Protein AF-A0A7C8R2S9-F1 (afdb_monomer_lite)

Radius of gyration: 24.56 Å; chains: 1; bounding box: 55×34×71 Å

Sequence (306 aa):
MASITASYPWTTAPLIAGAPMRLISGPSLVHAISAAGGIGFLAAGTDVSTLSENLSSFKSLLSTSPIPGAPSDVLPIGVGFILWGADLKLAVKALSELPEPPAAVWLFAPSSSEELGSWANGIRSATKNKSKIWVQASSVADAIEAIKVANPDVFVIQGADAGGHGRYASAGLISLVPELIDAVRTRFLAAEEAVIRKGYQDAVLKAEDGGNSTIRTDVYDKLRGTIGWPEGYGGRGVINLSYVDAVKGVSFEENEKLYKIAEGAGDKGWEEGNARMTTYAGTAVGLVKKVAKAGDIVRELRGQRI

Organism: Orbilia oligospora (NCBI:txid2813651)

pLDDT: mean 92.91, std 7.2, range [39.72, 98.69]

Foldseek 3Di:
DQPPCNLQVLADPPADEADQDPPPQALVNQLVQSLVRYAYEHNCELPVPCVLVRVVVNVVVCVVPPRPRGDPQADNYEYEYQQCRHDLVSVLVSQLPDSHHHQEYEYDHDPDLQSLLVNLVSNCVSRVNNYFYEYEDQALVRLLSCLQRRLGPHYDHDAPPDDDDDDPDGHGPVPHVVLNVQLLVQLCLLAPPPPDAPLLNVLLQPDAQLVPQKDFDQQQCVLVVNPDDDPPHGFIFGDDVLNVCVVVVNDSVVSSVLLVVLVVVGSNCNPPPNNSHTHGGHSSSNVHNHRDHPVVSVCSSSNHDD

Structure (mmCIF, N/CA/C/O backbone):
data_AF-A0A7C8R2S9-F1
#
_entry.id   AF-A0A7C8R2S9-F1
#
loop_
_atom_site.group_PDB
_atom_site.id
_atom_site.type_symbol
_atom_site.label_atom_id
_atom_site.label_alt_id
_atom_site.label_comp_id
_atom_site.label_asym_id
_atom_site.label_entity_id
_atom_site.label_seq_id
_atom_site.pdbx_PDB_ins_code
_atom_site.Cartn_x
_atom_site.Cartn_y
_atom_site.Cartn_z
_atom_site.occupancy
_atom_site.B_iso_or_equiv
_atom_site.auth_seq_id
_atom_site.auth_comp_id
_atom_site.auth_asym_id
_atom_site.auth_atom_id
_atom_site.pdbx_PDB_model_num
ATOM 1 N N . MET A 1 1 ? -1.384 -17.145 1.996 1.00 39.72 1 MET A N 1
ATOM 2 C CA . MET A 1 1 ? -1.731 -15.944 2.784 1.00 39.72 1 MET A CA 1
ATOM 3 C C . MET A 1 1 ? -2.994 -16.269 3.547 1.00 39.72 1 MET A C 1
ATOM 5 O O . MET A 1 1 ? -3.882 -16.852 2.938 1.00 39.72 1 MET A O 1
ATOM 9 N N . ALA A 1 2 ? -3.064 -15.980 4.846 1.00 47.91 2 ALA A N 1
ATOM 10 C CA . ALA A 1 2 ? -4.351 -16.040 5.529 1.00 47.91 2 ALA A CA 1
ATOM 11 C C . ALA A 1 2 ? -5.277 -15.036 4.827 1.00 47.91 2 ALA A C 1
ATOM 13 O O . ALA A 1 2 ? -4.874 -13.895 4.603 1.00 47.91 2 ALA A O 1
ATOM 14 N N . SER A 1 3 ? -6.456 -15.480 4.392 1.00 70.06 3 SER A N 1
ATOM 15 C CA . SER A 1 3 ? -7.477 -14.575 3.858 1.00 70.06 3 SER A CA 1
ATOM 16 C C . SER A 1 3 ? -7.738 -13.464 4.879 1.00 70.06 3 SER A C 1
ATOM 18 O O . SER A 1 3 ? -7.670 -13.722 6.082 1.00 70.06 3 SER A O 1
ATOM 20 N N . ILE A 1 4 ? -8.079 -12.252 4.437 1.00 78.19 4 ILE A N 1
ATOM 21 C CA . ILE A 1 4 ? -8.520 -11.187 5.352 1.00 78.19 4 ILE A CA 1
ATOM 22 C C . ILE A 1 4 ? -9.657 -11.687 6.264 1.00 78.19 4 ILE A C 1
ATOM 24 O O . ILE A 1 4 ? -9.665 -11.397 7.454 1.00 78.19 4 ILE A O 1
ATOM 28 N N . THR A 1 5 ? -10.521 -12.571 5.749 1.00 78.88 5 THR A N 1
ATOM 29 C CA . THR A 1 5 ? -11.601 -13.226 6.506 1.00 78.88 5 THR A CA 1
ATOM 30 C C . THR A 1 5 ? -11.104 -14.183 7.593 1.00 78.88 5 THR A C 1
ATOM 32 O O . THR A 1 5 ? -11.779 -14.356 8.598 1.00 78.88 5 THR A O 1
ATOM 35 N N . ALA A 1 6 ? -9.905 -14.760 7.467 1.00 84.88 6 ALA A N 1
ATOM 36 C CA . ALA A 1 6 ? -9.322 -15.589 8.524 1.00 84.88 6 ALA A CA 1
ATOM 37 C C . ALA A 1 6 ? -8.915 -14.759 9.755 1.00 84.88 6 ALA A C 1
ATOM 39 O O . ALA A 1 6 ? -8.895 -15.285 10.862 1.00 84.88 6 ALA A O 1
ATOM 40 N N . SER A 1 7 ? -8.615 -13.466 9.571 1.00 88.31 7 SER A N 1
ATOM 41 C CA . SER A 1 7 ? -8.388 -12.537 10.690 1.00 88.31 7 SER A CA 1
ATOM 42 C C . SER A 1 7 ? -9.696 -12.023 11.306 1.00 88.31 7 SER A C 1
ATOM 44 O O . SER A 1 7 ? -9.672 -11.506 12.419 1.00 88.31 7 SER A O 1
ATOM 46 N N . TYR A 1 8 ? -10.823 -12.165 10.597 1.00 94.69 8 TYR A N 1
ATOM 47 C CA . TYR A 1 8 ? -12.141 -11.654 10.988 1.00 94.69 8 TYR A CA 1
ATOM 48 C C . TYR A 1 8 ? -13.220 -12.729 10.772 1.00 94.69 8 TYR A C 1
ATOM 50 O O . TYR A 1 8 ? -14.014 -12.631 9.833 1.00 94.69 8 TYR A O 1
ATOM 58 N N . PRO A 1 9 ? -13.255 -13.783 11.605 1.00 94.62 9 PRO A N 1
ATOM 59 C CA . PRO A 1 9 ? -14.019 -15.000 11.315 1.00 94.62 9 PRO A CA 1
ATOM 60 C C . PRO A 1 9 ? -15.547 -14.839 11.340 1.00 94.62 9 PRO A C 1
ATOM 62 O O . PRO A 1 9 ? -16.242 -15.708 10.825 1.00 94.62 9 PRO A O 1
ATOM 65 N N . TRP A 1 10 ? -16.082 -13.737 11.878 1.00 95.69 10 TRP A N 1
ATOM 66 C CA . TRP A 1 10 ? -17.516 -13.420 11.795 1.00 95.69 10 TRP A CA 1
ATOM 67 C C . TRP A 1 10 ? -17.921 -12.809 10.443 1.00 95.69 10 TRP A C 1
ATOM 69 O O . TRP A 1 10 ? -19.107 -12.621 10.181 1.00 95.69 10 TRP A O 1
ATOM 79 N N . THR A 1 11 ? -16.953 -12.450 9.592 1.00 95.69 11 THR A N 1
ATOM 80 C CA . THR A 1 11 ? -17.225 -11.756 8.328 1.00 95.69 11 THR A CA 1
ATOM 81 C C . THR A 1 11 ? -17.581 -12.715 7.196 1.00 95.69 11 THR A C 1
ATOM 83 O O . THR A 1 11 ? -17.102 -13.846 7.140 1.00 95.69 11 THR A O 1
ATOM 86 N N . THR A 1 12 ? -18.398 -12.245 6.252 1.00 92.50 12 THR A N 1
ATOM 87 C CA . THR A 1 12 ? -18.779 -12.978 5.036 1.00 92.50 12 THR A CA 1
ATOM 88 C C . THR A 1 12 ? -18.245 -12.257 3.800 1.00 92.50 12 THR A C 1
ATOM 90 O O . THR A 1 12 ? -18.164 -11.032 3.770 1.00 92.50 12 THR A O 1
ATOM 93 N N . ALA A 1 13 ? -17.838 -13.013 2.776 1.00 89.25 13 ALA A N 1
ATOM 94 C CA . ALA A 1 13 ? -17.375 -12.442 1.515 1.00 89.25 13 ALA A CA 1
ATOM 95 C C . ALA A 1 13 ? -18.561 -11.998 0.627 1.00 89.25 13 ALA A C 1
ATOM 97 O O . ALA A 1 13 ? -19.551 -12.727 0.551 1.00 89.25 13 ALA A O 1
ATOM 98 N N . PRO A 1 14 ? -18.450 -10.874 -0.107 1.00 91.12 14 PRO A N 1
ATOM 99 C CA . PRO A 1 14 ? -17.340 -9.917 -0.088 1.00 91.12 14 PRO A CA 1
ATOM 100 C C . PRO A 1 14 ? -17.287 -9.132 1.231 1.00 91.12 14 PRO A C 1
ATO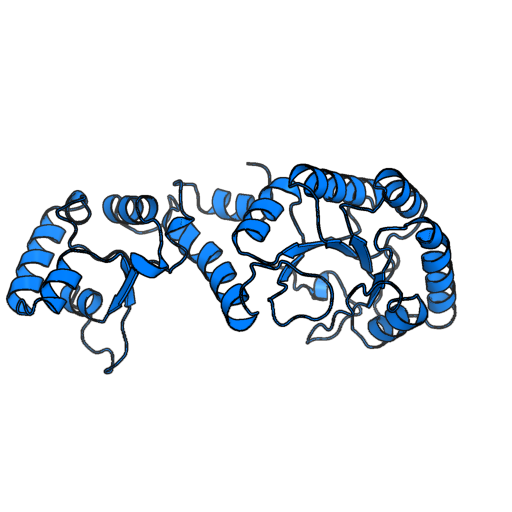M 102 O O . PRO A 1 14 ? -18.321 -8.744 1.764 1.00 91.12 14 PRO A O 1
ATOM 105 N N . LEU A 1 15 ? -16.077 -8.876 1.743 1.00 90.81 15 LEU A N 1
ATOM 106 C CA . LEU A 1 15 ? -15.914 -8.132 2.992 1.00 90.81 15 LEU A CA 1
ATOM 107 C C . LEU A 1 15 ? -16.404 -6.690 2.817 1.00 90.81 15 LEU A C 1
ATOM 109 O O . LEU A 1 15 ? -15.844 -5.937 2.020 1.00 90.81 15 LEU A O 1
ATOM 113 N N . ILE A 1 16 ? -17.392 -6.300 3.620 1.00 95.38 16 ILE A N 1
ATOM 114 C CA . ILE A 1 16 ? -17.867 -4.920 3.724 1.00 95.38 16 ILE A CA 1
ATOM 115 C C . ILE A 1 16 ? -17.360 -4.314 5.033 1.00 95.38 16 ILE A C 1
ATOM 117 O O . ILE A 1 16 ? -17.637 -4.826 6.119 1.00 95.38 16 ILE A O 1
ATOM 121 N N . ALA A 1 17 ? -16.621 -3.210 4.927 1.00 97.06 17 ALA A N 1
ATOM 122 C CA . ALA A 1 17 ? -16.132 -2.448 6.069 1.00 97.06 17 ALA A CA 1
ATOM 123 C C . ALA A 1 17 ? -16.901 -1.126 6.199 1.00 97.06 17 ALA A C 1
ATOM 125 O O . ALA A 1 17 ? -16.919 -0.314 5.275 1.00 97.06 17 ALA A O 1
ATOM 126 N N . GLY A 1 18 ? -17.516 -0.894 7.358 1.00 97.88 18 GLY A N 1
ATOM 127 C CA . GLY A 1 18 ? -18.126 0.387 7.700 1.00 97.88 18 GLY A CA 1
ATOM 128 C C . GLY A 1 18 ? -17.069 1.365 8.186 1.00 97.88 18 GLY A C 1
ATOM 129 O O . GLY A 1 18 ? -16.567 1.194 9.293 1.00 97.88 18 GLY A O 1
ATOM 130 N N . ALA A 1 19 ? -16.730 2.372 7.379 1.00 97.44 19 ALA A N 1
ATOM 131 C CA . ALA A 1 19 ? -15.658 3.319 7.684 1.00 97.44 19 ALA A CA 1
ATOM 132 C C . ALA A 1 19 ? -15.889 4.101 9.002 1.00 97.44 19 ALA A C 1
ATOM 134 O O . ALA A 1 19 ? -17.037 4.382 9.367 1.00 97.44 19 ALA A O 1
ATOM 135 N N . PRO A 1 20 ? -14.813 4.512 9.703 1.00 96.94 20 PRO A N 1
ATOM 136 C CA . PRO A 1 20 ? -14.907 5.365 10.886 1.00 96.94 20 PRO A CA 1
ATOM 137 C C . PRO A 1 20 ? -15.233 6.812 10.485 1.00 96.94 20 PRO A C 1
ATOM 139 O O . PRO A 1 20 ? -14.352 7.643 10.275 1.00 96.94 20 PRO A O 1
ATOM 142 N N . MET A 1 21 ? -16.521 7.130 10.382 1.00 96.12 21 MET A N 1
ATOM 143 C CA . MET A 1 21 ? -17.011 8.464 10.043 1.00 96.12 21 MET A CA 1
ATOM 144 C C . MET A 1 21 ? -17.336 9.230 11.326 1.00 96.12 21 MET A C 1
ATOM 146 O O . MET A 1 21 ? -18.280 8.892 12.042 1.00 96.12 21 MET A O 1
ATOM 150 N N . ARG A 1 22 ? -16.540 10.259 11.645 1.00 89.19 22 ARG A N 1
ATOM 151 C CA . ARG A 1 22 ? -16.738 11.086 12.848 1.00 89.19 22 ARG A CA 1
ATOM 152 C C . ARG A 1 22 ? -18.174 11.625 12.893 1.00 89.19 22 ARG A C 1
ATOM 154 O O . ARG A 1 22 ? -18.678 12.089 11.876 1.00 89.19 22 ARG A O 1
ATOM 161 N N . LEU A 1 23 ? -18.799 11.574 14.073 1.00 88.62 23 LEU A N 1
ATOM 162 C CA . LEU A 1 23 ? -20.208 11.928 14.338 1.00 88.62 23 LEU A CA 1
ATOM 163 C C . LEU A 1 23 ? -21.267 10.982 13.738 1.00 88.62 23 LEU A C 1
ATOM 165 O O . LEU A 1 23 ? -22.448 11.172 14.008 1.00 88.62 23 LEU A O 1
ATOM 169 N N . ILE A 1 24 ? -20.870 9.965 12.966 1.00 95.06 24 ILE A N 1
ATOM 170 C CA . ILE A 1 24 ? -21.790 9.028 12.301 1.00 95.06 24 ILE A CA 1
ATOM 171 C C . ILE A 1 24 ? -21.599 7.599 12.832 1.00 95.06 24 ILE A C 1
ATOM 173 O O . ILE A 1 24 ? -22.564 6.937 13.210 1.00 95.06 24 ILE A O 1
ATOM 177 N N . SER A 1 25 ? -20.355 7.118 12.903 1.00 97.06 25 SER A N 1
ATOM 178 C CA . SER A 1 25 ? -20.033 5.731 13.265 1.00 97.06 25 SER A CA 1
ATOM 179 C C . SER A 1 25 ? -19.955 5.519 14.780 1.00 97.06 25 SER A C 1
ATOM 181 O O . SER A 1 25 ? -18.869 5.412 15.352 1.00 97.06 25 SER A O 1
ATOM 183 N N . GLY A 1 26 ? -21.125 5.463 15.423 1.00 97.75 26 GLY A N 1
ATOM 184 C CA . GLY A 1 26 ? -21.293 5.102 16.836 1.00 97.75 26 GLY A CA 1
ATOM 185 C C . GLY A 1 26 ? -21.557 3.603 17.087 1.00 97.75 26 GLY A C 1
ATOM 186 O O . GLY A 1 26 ? -21.689 2.831 16.132 1.00 97.75 26 GLY A O 1
ATOM 187 N N . PRO A 1 27 ? -21.684 3.182 18.365 1.00 98.12 27 PRO A N 1
ATOM 188 C CA . PRO A 1 27 ? -21.793 1.775 18.782 1.00 98.12 27 PRO A CA 1
ATOM 189 C C . PRO A 1 27 ? -22.877 0.959 18.073 1.00 98.12 27 PRO A C 1
ATOM 191 O O . PRO A 1 27 ? -22.600 -0.142 17.602 1.00 98.12 27 PRO A O 1
ATOM 194 N N . SER A 1 28 ? -24.090 1.500 17.939 1.00 98.19 28 SER A N 1
ATOM 195 C CA . SER A 1 28 ? -25.207 0.779 17.317 1.00 98.19 28 SER A CA 1
ATOM 196 C C . SER A 1 28 ? -24.987 0.519 15.826 1.00 98.19 28 SER A C 1
ATOM 198 O O . SER A 1 28 ? -25.286 -0.570 15.344 1.00 98.19 28 SER A O 1
ATOM 200 N N . LEU A 1 29 ? -24.427 1.492 15.095 1.00 98.62 29 LEU A N 1
ATOM 201 C CA . LEU A 1 29 ? -24.157 1.339 13.663 1.00 98.62 29 LEU A CA 1
ATOM 202 C C . LEU A 1 29 ? -23.079 0.279 13.425 1.00 98.62 29 LEU A C 1
ATOM 204 O O . LEU A 1 29 ? -23.253 -0.611 12.596 1.00 98.62 29 LEU A O 1
ATOM 208 N N . VAL A 1 30 ? -21.973 0.350 14.166 1.00 98.44 30 VAL A N 1
ATOM 209 C CA . VAL A 1 30 ? -20.865 -0.593 13.968 1.00 98.44 30 VAL A CA 1
ATOM 210 C C . VAL A 1 30 ? -21.239 -2.011 14.389 1.00 98.44 30 VAL A C 1
ATOM 212 O O . VAL A 1 30 ? -20.806 -2.961 13.742 1.00 98.44 30 VAL A O 1
ATOM 215 N N . HIS A 1 31 ? -22.082 -2.157 15.418 1.00 98.50 31 HIS A N 1
ATOM 216 C CA . HIS A 1 31 ? -22.642 -3.446 15.818 1.00 98.50 31 HIS A CA 1
ATOM 217 C C . HIS A 1 31 ? -23.502 -4.039 14.710 1.00 98.50 31 HIS A C 1
ATOM 219 O O . HIS A 1 31 ? -23.243 -5.170 14.309 1.00 98.50 31 HIS A O 1
ATOM 225 N N . ALA A 1 32 ? -24.437 -3.266 14.150 1.00 98.44 32 ALA A N 1
ATOM 226 C CA . ALA A 1 32 ? -25.301 -3.735 13.070 1.00 98.44 32 ALA A CA 1
ATOM 227 C C . ALA A 1 32 ? -24.500 -4.197 11.840 1.00 98.44 32 ALA A C 1
ATOM 229 O O . ALA A 1 32 ? -24.796 -5.244 11.266 1.00 98.44 32 ALA A O 1
ATOM 230 N N . ILE A 1 33 ? -23.449 -3.458 11.465 1.00 98.44 33 ILE A N 1
ATOM 231 C CA . ILE A 1 33 ? -22.561 -3.834 10.353 1.00 98.44 33 ILE A CA 1
ATOM 232 C C . ILE A 1 33 ? -21.841 -5.150 10.655 1.00 98.44 33 ILE A C 1
ATOM 234 O O . ILE A 1 33 ? -21.820 -6.047 9.812 1.00 98.44 33 ILE A O 1
ATOM 238 N N . SER A 1 34 ? -21.264 -5.285 11.851 1.00 98.06 34 SER A N 1
ATOM 239 C CA . SER A 1 34 ? -20.544 -6.503 12.224 1.00 98.06 34 SER A CA 1
ATOM 240 C C . SER A 1 34 ? -21.464 -7.717 12.379 1.00 98.06 34 SER A C 1
ATOM 242 O O . SER A 1 34 ? -21.117 -8.807 11.931 1.00 98.06 34 SER A O 1
ATOM 244 N N . ALA A 1 35 ? -22.664 -7.534 12.932 1.00 97.44 35 ALA A N 1
ATOM 245 C CA . ALA A 1 35 ? -23.682 -8.576 13.045 1.00 97.44 35 ALA A CA 1
ATOM 246 C C . ALA A 1 35 ? -24.177 -9.075 11.676 1.00 97.44 35 ALA A C 1
ATOM 248 O O . ALA A 1 35 ? -24.533 -10.242 11.544 1.00 97.44 35 ALA A O 1
ATOM 249 N N . ALA A 1 36 ? -24.151 -8.219 10.649 1.00 97.25 36 ALA A N 1
ATOM 250 C CA . ALA A 1 36 ? -24.500 -8.571 9.272 1.00 97.25 36 ALA A CA 1
ATOM 251 C C . ALA A 1 36 ? -23.364 -9.273 8.496 1.00 97.25 36 ALA A C 1
ATOM 253 O O . ALA A 1 36 ? -23.486 -9.491 7.291 1.00 97.25 36 ALA A O 1
ATOM 254 N N . GLY A 1 37 ? -22.251 -9.612 9.154 1.00 96.12 37 GLY A N 1
ATOM 255 C CA . GLY A 1 37 ? -21.093 -10.240 8.514 1.00 96.12 37 GLY A CA 1
ATOM 256 C C . GLY A 1 37 ? -20.109 -9.250 7.881 1.00 96.12 37 GLY A C 1
ATOM 257 O O . GLY A 1 37 ? -19.257 -9.658 7.092 1.00 96.12 37 GLY A O 1
ATOM 258 N N . GLY A 1 38 ? -20.200 -7.960 8.212 1.00 96.88 38 GLY A N 1
ATOM 259 C CA . GLY A 1 38 ? -19.188 -6.954 7.889 1.00 96.88 38 GLY A CA 1
ATOM 260 C C . GLY A 1 38 ? -18.220 -6.690 9.047 1.00 96.88 38 GLY A C 1
ATOM 261 O O . GLY A 1 38 ? -18.166 -7.421 10.034 1.00 96.88 38 GLY A O 1
ATOM 262 N N . ILE A 1 39 ? -17.457 -5.603 8.951 1.00 97.75 39 ILE A N 1
ATOM 263 C CA . ILE A 1 39 ? -16.692 -5.044 10.074 1.00 97.75 39 ILE A CA 1
ATOM 264 C C . ILE A 1 39 ? -16.998 -3.553 10.213 1.00 97.75 39 ILE A C 1
ATOM 266 O O . ILE A 1 39 ? -16.675 -2.750 9.340 1.00 97.75 39 ILE A O 1
ATOM 270 N N . GLY A 1 40 ? -17.659 -3.168 11.303 1.00 98.25 40 GLY A N 1
ATOM 271 C CA . GLY A 1 40 ? -17.904 -1.763 11.620 1.00 98.25 40 GLY A CA 1
ATOM 272 C C . GLY A 1 40 ? -16.719 -1.127 12.348 1.00 98.25 40 GLY A C 1
ATOM 273 O O . GLY A 1 40 ? -16.153 -1.742 13.252 1.00 98.25 40 GLY A O 1
ATOM 274 N N . PHE A 1 41 ? -16.360 0.111 11.996 1.00 98.62 41 PHE A N 1
ATOM 275 C CA . PHE A 1 41 ? -15.334 0.888 12.695 1.00 98.62 41 PHE A CA 1
ATOM 276 C C . PHE A 1 41 ? -15.943 2.051 13.482 1.00 98.62 41 PHE A C 1
ATOM 278 O O . PHE A 1 41 ? -16.561 2.944 12.902 1.00 98.62 41 PHE A O 1
ATOM 285 N N . LEU A 1 42 ? -15.730 2.071 14.801 1.00 98.25 42 LEU A N 1
ATOM 286 C CA . LEU A 1 42 ? -16.077 3.216 15.647 1.00 98.25 42 LEU A CA 1
ATOM 287 C C . LEU A 1 42 ? -15.226 4.420 15.261 1.00 98.25 42 LEU A C 1
ATOM 289 O O . LEU A 1 42 ? -14.016 4.291 15.075 1.00 98.25 42 LEU A O 1
ATOM 293 N N . ALA A 1 43 ? -15.828 5.601 15.198 1.00 96.62 43 ALA A N 1
ATOM 294 C CA . ALA A 1 43 ? -15.090 6.825 14.926 1.00 96.62 43 ALA A CA 1
ATOM 295 C C . ALA A 1 43 ? -14.632 7.502 16.225 1.00 96.62 43 ALA A C 1
ATOM 297 O O . ALA A 1 43 ? -15.347 8.344 16.763 1.00 96.62 43 ALA A O 1
ATOM 298 N N . ALA A 1 44 ? -13.424 7.178 16.698 1.00 95.31 44 ALA A N 1
ATOM 299 C CA . ALA A 1 44 ? -12.788 7.943 17.774 1.00 95.31 44 ALA A CA 1
ATOM 300 C C . ALA A 1 44 ? -12.372 9.343 17.280 1.00 95.31 44 ALA A C 1
ATOM 302 O O . ALA A 1 44 ? -12.485 10.331 17.996 1.00 95.31 44 ALA A O 1
ATOM 303 N N . GLY A 1 45 ? -11.954 9.457 16.014 1.00 90.88 45 GLY A N 1
ATOM 304 C CA . GLY A 1 45 ? -11.620 10.749 15.412 1.00 90.88 45 GLY A CA 1
ATOM 305 C C . GLY A 1 45 ? -10.400 11.396 16.075 1.00 90.88 45 GLY A C 1
ATOM 306 O O . GLY A 1 45 ? -9.412 10.709 16.322 1.00 90.88 45 GLY A O 1
ATOM 307 N N . THR A 1 46 ? -10.461 12.710 16.320 1.00 91.56 46 THR A N 1
ATOM 308 C CA . THR A 1 46 ? -9.417 13.487 17.022 1.00 91.56 46 THR A CA 1
ATOM 309 C C . THR A 1 46 ? -9.662 13.609 18.529 1.00 91.56 46 THR A C 1
ATOM 311 O O . THR A 1 46 ? -8.748 13.940 19.267 1.00 91.56 46 THR A O 1
ATOM 314 N N . ASP A 1 47 ? -10.887 13.379 19.004 1.00 90.62 47 ASP A N 1
ATOM 315 C CA . ASP A 1 47 ? -11.237 13.494 20.423 1.00 90.62 47 ASP A CA 1
ATOM 316 C C . ASP A 1 47 ? -11.565 12.111 20.981 1.00 90.62 47 ASP A C 1
ATOM 318 O O . ASP A 1 47 ? -12.637 11.555 20.751 1.00 90.62 47 ASP A O 1
ATOM 322 N N . VAL A 1 48 ? -10.611 11.558 21.724 1.00 92.38 48 VAL A N 1
ATOM 323 C CA . VAL A 1 48 ? -10.689 10.198 22.264 1.00 92.38 48 VAL A CA 1
ATOM 324 C C . VAL A 1 48 ? -11.350 10.133 23.644 1.00 92.38 48 VAL A C 1
ATOM 326 O O . VAL A 1 48 ? -11.441 9.047 24.213 1.00 92.38 48 VAL A O 1
ATOM 329 N N . SER A 1 49 ? -11.835 11.255 24.189 1.00 89.75 49 SER A N 1
ATOM 330 C CA . SER A 1 49 ? -12.437 11.316 25.533 1.00 89.75 49 SER A CA 1
ATOM 331 C C . SER A 1 49 ? -13.649 10.391 25.698 1.00 89.75 49 SER A C 1
ATOM 333 O O . SER A 1 49 ? -13.833 9.788 26.752 1.00 89.75 49 SER A O 1
ATOM 335 N N . THR A 1 50 ? -14.429 10.208 24.633 1.00 90.88 50 THR A N 1
ATOM 336 C CA . THR A 1 50 ? -15.646 9.375 24.618 1.00 90.88 50 THR A CA 1
ATOM 337 C C . THR A 1 50 ? -15.382 7.922 24.210 1.00 90.88 50 THR A C 1
ATOM 339 O O . THR A 1 50 ? -16.311 7.117 24.108 1.00 90.88 50 THR A O 1
ATOM 342 N N . LEU A 1 51 ? -14.125 7.543 23.947 1.00 93.75 51 LEU A N 1
ATOM 343 C CA . LEU A 1 51 ? -13.792 6.214 23.428 1.00 93.75 51 LEU A CA 1
ATOM 344 C C . LEU A 1 51 ? -14.198 5.100 24.404 1.00 93.75 51 LEU A C 1
ATOM 346 O O . LEU A 1 51 ? -14.843 4.134 23.996 1.00 93.75 51 LEU A O 1
ATOM 350 N N . SER A 1 52 ? -13.873 5.248 25.691 1.00 92.88 52 SER A N 1
ATOM 351 C CA . SER A 1 52 ? -14.196 4.248 26.718 1.00 92.88 52 SER A CA 1
ATOM 352 C C . SER A 1 52 ? -15.706 4.057 26.897 1.00 92.88 52 SER A C 1
ATOM 354 O O . SER A 1 52 ? -16.176 2.926 27.048 1.00 92.88 52 SER A O 1
ATOM 356 N N . GLU A 1 53 ? -16.484 5.139 26.821 1.00 94.44 53 GLU A N 1
ATOM 357 C CA . GLU A 1 53 ? -17.950 5.102 26.906 1.00 94.44 53 GLU A CA 1
ATOM 358 C C . GLU A 1 53 ? -18.566 4.411 25.683 1.00 94.44 53 GLU A C 1
ATOM 360 O O . GLU A 1 53 ? -19.424 3.534 25.822 1.00 94.44 53 GLU A O 1
ATOM 365 N N . ASN A 1 54 ? -18.082 4.736 24.480 1.00 96.19 54 ASN A N 1
ATOM 366 C CA . ASN A 1 54 ? -18.526 4.105 23.237 1.00 96.19 54 ASN A CA 1
ATOM 367 C C . ASN A 1 54 ? -18.220 2.601 23.212 1.00 96.19 54 ASN A C 1
ATOM 369 O O . ASN A 1 54 ? -19.070 1.797 22.828 1.00 96.19 54 ASN A O 1
ATOM 373 N N . LEU A 1 55 ? -17.031 2.198 23.666 1.00 95.75 55 LEU A N 1
ATOM 374 C CA . LEU A 1 55 ? -16.652 0.787 23.769 1.00 95.75 55 LEU A CA 1
ATOM 375 C C . LEU A 1 55 ? -17.489 0.043 24.815 1.00 95.75 55 LEU A C 1
ATOM 377 O O . LEU A 1 55 ? -17.924 -1.079 24.562 1.00 95.75 55 LEU A O 1
ATOM 381 N N . SER A 1 56 ? -17.763 0.669 25.961 1.00 95.19 56 SER A N 1
ATOM 382 C CA . SER A 1 56 ? -18.637 0.096 26.994 1.00 95.19 56 SER A CA 1
ATOM 383 C C . SER A 1 56 ? -20.064 -0.095 26.473 1.00 95.19 56 SER A C 1
ATOM 385 O O . SER A 1 56 ? -20.664 -1.154 26.659 1.00 95.19 56 SER A O 1
ATOM 387 N N . SER A 1 57 ? -20.573 0.892 25.733 1.00 96.81 57 SER A N 1
ATOM 388 C CA . SER A 1 57 ? -21.875 0.819 25.064 1.00 96.81 57 SER A CA 1
ATOM 389 C C . SER A 1 57 ? -21.915 -0.312 24.035 1.00 96.81 57 SER A C 1
ATOM 391 O O . SER A 1 57 ? -22.867 -1.089 24.008 1.00 96.81 57 SER A O 1
ATOM 393 N N . PHE A 1 58 ? -20.855 -0.475 23.237 1.00 97.19 58 PHE A N 1
ATOM 394 C CA . PHE A 1 58 ? -20.736 -1.593 22.301 1.00 97.19 58 PHE A CA 1
ATOM 395 C C . PHE A 1 58 ? -20.726 -2.955 23.014 1.00 97.19 58 PHE A C 1
ATOM 397 O O . PHE A 1 58 ? -21.409 -3.877 22.576 1.00 97.19 58 PHE A O 1
ATOM 404 N N . LYS A 1 59 ? -20.007 -3.094 24.138 1.00 96.25 59 LYS A N 1
ATOM 405 C CA . LYS A 1 59 ? -20.009 -4.337 24.932 1.00 96.25 59 LYS A CA 1
ATOM 406 C C . LYS A 1 59 ? -21.402 -4.680 25.473 1.00 96.25 59 LYS A C 1
ATOM 408 O O . LYS A 1 59 ? -21.773 -5.850 25.469 1.00 96.25 59 LYS A O 1
ATOM 413 N N . SER A 1 60 ? -22.183 -3.678 25.879 1.00 96.81 60 SER A N 1
ATOM 414 C CA . SER A 1 60 ? -23.585 -3.859 26.291 1.00 96.81 60 SER A CA 1
ATOM 415 C C . SER A 1 60 ? -24.484 -4.326 25.132 1.00 96.81 60 SER A C 1
ATOM 417 O O . SER A 1 60 ? -25.336 -5.201 25.292 1.00 96.81 60 SER A O 1
ATOM 419 N N . LEU A 1 61 ? -24.260 -3.808 23.920 1.00 96.94 61 LEU A N 1
ATOM 420 C CA . LEU A 1 61 ? -24.945 -4.309 22.722 1.00 96.94 61 LEU A CA 1
ATOM 421 C C . LEU A 1 61 ? -24.541 -5.750 22.396 1.00 96.94 61 LEU A C 1
ATOM 423 O O . LEU A 1 61 ? -25.389 -6.565 22.055 1.00 96.94 61 LEU A O 1
ATOM 427 N N . LEU A 1 62 ? -23.260 -6.093 22.537 1.00 96.06 62 LEU A N 1
ATOM 428 C CA . LEU A 1 62 ? -22.769 -7.442 22.264 1.00 96.06 62 LEU A CA 1
ATOM 429 C C . LEU A 1 62 ? -23.307 -8.480 23.264 1.00 96.06 62 LEU A C 1
ATOM 431 O O . LEU A 1 62 ? -23.556 -9.617 22.872 1.00 96.06 62 LEU A O 1
ATOM 435 N N . SER A 1 63 ? -23.511 -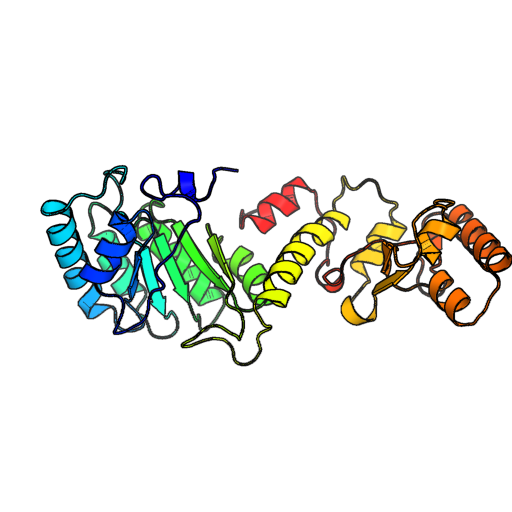8.105 24.532 1.00 95.19 63 SER A N 1
ATOM 436 C CA . SER A 1 63 ? -24.082 -9.008 25.542 1.00 95.19 63 SER A CA 1
ATOM 437 C C . SER A 1 63 ? -25.570 -9.288 25.316 1.00 95.19 63 SER A C 1
ATOM 439 O O . SER A 1 63 ? -26.038 -10.383 25.620 1.00 95.19 63 SER A O 1
ATOM 441 N N . THR A 1 64 ? -26.306 -8.324 24.758 1.00 96.69 64 THR A N 1
ATOM 442 C CA . THR A 1 64 ? -27.739 -8.453 24.444 1.00 96.69 64 THR A CA 1
ATOM 443 C C . THR A 1 64 ? -27.997 -9.033 23.052 1.00 96.69 64 THR A C 1
ATOM 445 O O . THR A 1 64 ? -28.983 -9.738 22.855 1.00 96.69 64 THR A O 1
ATOM 448 N N . SER A 1 65 ? -27.100 -8.783 22.098 1.00 96.81 65 SER A N 1
ATOM 449 C CA . SER A 1 65 ? -27.157 -9.284 20.725 1.00 96.81 65 SER A CA 1
ATOM 450 C C . SER A 1 65 ? -25.771 -9.777 20.280 1.00 96.81 65 SER A C 1
ATOM 452 O O . SER A 1 65 ? -25.023 -9.026 19.641 1.00 96.81 65 SER A O 1
ATOM 454 N N . PRO A 1 66 ? -25.411 -11.035 20.594 1.00 96.75 66 PRO A N 1
ATOM 455 C CA . PRO A 1 66 ? -24.124 -11.613 20.214 1.00 96.75 66 PRO A CA 1
ATOM 456 C C . PRO A 1 66 ? -23.913 -11.661 18.696 1.00 96.75 66 PRO A C 1
ATOM 458 O O . PRO A 1 66 ? -24.864 -11.811 17.931 1.00 96.75 66 PRO A O 1
ATOM 461 N N . ILE A 1 67 ? -22.651 -11.590 18.262 1.00 97.44 67 ILE A N 1
ATOM 462 C CA . ILE A 1 67 ? -22.254 -11.729 16.853 1.00 97.44 67 ILE A CA 1
ATOM 463 C C . ILE A 1 67 ? -21.684 -13.144 16.646 1.00 97.44 67 ILE A C 1
ATOM 465 O O . ILE A 1 67 ? -20.621 -13.450 17.196 1.00 97.44 67 ILE A O 1
ATOM 469 N N . PRO A 1 68 ? -22.364 -14.028 15.891 1.00 94.19 68 PRO A N 1
ATOM 470 C CA . PRO A 1 68 ? -21.897 -15.393 15.663 1.00 94.19 68 PRO A CA 1
ATOM 471 C C . PRO A 1 68 ? -20.517 -15.440 14.996 1.00 94.19 68 PRO A C 1
ATOM 473 O O . PRO A 1 68 ? -20.228 -14.674 14.082 1.00 94.19 68 PRO A O 1
ATOM 476 N N . GLY A 1 69 ? -19.657 -16.356 15.448 1.00 92.62 69 GLY A N 1
ATOM 477 C CA . GLY A 1 69 ? -18.307 -16.530 14.897 1.00 92.62 69 GLY A CA 1
ATOM 478 C C . GLY A 1 69 ? -17.286 -15.472 15.334 1.00 92.62 69 GLY A C 1
ATOM 479 O O . GLY A 1 69 ? -16.122 -15.571 14.951 1.00 92.62 69 GLY A O 1
ATOM 480 N N . ALA A 1 70 ? -17.680 -14.485 16.147 1.00 93.69 70 ALA A N 1
ATOM 481 C CA . ALA A 1 70 ? -16.744 -13.540 16.744 1.00 93.69 70 ALA A CA 1
ATOM 482 C C . ALA A 1 70 ? -15.816 -14.254 17.751 1.00 93.69 70 ALA A C 1
ATOM 484 O O . ALA A 1 70 ? -16.307 -15.016 18.590 1.00 93.69 70 ALA A O 1
ATOM 485 N N . PRO A 1 71 ? -14.490 -14.022 17.706 1.00 91.38 71 PRO A N 1
ATOM 486 C CA . PRO A 1 71 ? -13.570 -14.548 18.708 1.00 91.38 71 PRO A CA 1
ATOM 487 C C . PRO A 1 71 ? -13.872 -13.983 20.097 1.00 91.38 71 PRO A C 1
ATOM 489 O O . PRO A 1 71 ? -14.357 -12.863 20.231 1.00 91.38 71 PRO A O 1
ATOM 492 N N . SER A 1 72 ? -13.534 -14.736 21.143 1.00 91.31 72 SER A N 1
ATOM 493 C CA . SER A 1 72 ? -13.722 -14.296 22.531 1.00 91.31 72 SER A CA 1
ATOM 494 C C . SER A 1 72 ? -12.613 -13.374 23.041 1.00 91.31 72 SER A C 1
ATOM 496 O O . SER A 1 72 ? -12.719 -12.843 24.139 1.00 91.31 72 SER A O 1
ATOM 498 N N . ASP A 1 73 ? -11.511 -13.233 22.305 1.00 93.62 73 ASP A N 1
ATOM 499 C CA . ASP A 1 73 ? -10.308 -12.536 22.756 1.00 93.62 73 ASP A CA 1
ATOM 500 C C . ASP A 1 73 ? -10.144 -11.123 22.171 1.00 93.62 73 ASP A C 1
ATOM 502 O O . ASP A 1 73 ? -9.207 -10.423 22.578 1.00 93.62 73 ASP A O 1
ATOM 506 N N . VAL A 1 74 ? -11.055 -10.712 21.278 1.00 96.50 74 VAL A N 1
ATOM 507 C CA . VAL A 1 74 ? -11.179 -9.377 20.668 1.00 96.50 74 VAL A CA 1
ATOM 508 C C . VAL A 1 74 ? -12.651 -8.981 20.496 1.00 96.50 74 VAL A C 1
ATOM 510 O O . VAL A 1 74 ? -13.522 -9.834 20.360 1.00 96.50 74 VAL A O 1
ATOM 513 N N . LEU A 1 75 ? -12.943 -7.680 20.436 1.00 97.56 75 LEU A N 1
ATOM 514 C CA . LEU A 1 75 ? -14.262 -7.190 20.027 1.00 97.56 75 LEU A CA 1
ATOM 515 C C . LEU A 1 75 ? -14.399 -7.259 18.495 1.00 97.56 75 LEU A C 1
ATOM 517 O O . LEU A 1 75 ? -13.476 -6.819 17.803 1.00 97.56 75 LEU A O 1
ATOM 521 N N . PRO A 1 76 ? -15.541 -7.718 17.941 1.00 97.56 76 PRO A N 1
ATOM 522 C CA . PRO A 1 76 ? -15.759 -7.873 16.496 1.00 97.56 76 PRO A CA 1
ATOM 523 C C . PRO A 1 76 ? -16.030 -6.539 15.773 1.00 97.56 76 PRO A C 1
ATOM 525 O O . PRO A 1 76 ? -16.941 -6.416 14.959 1.00 97.56 76 PRO A O 1
ATOM 528 N N . ILE A 1 77 ? -15.249 -5.511 16.086 1.00 98.19 77 ILE A N 1
ATOM 529 C CA . ILE A 1 77 ? -15.285 -4.171 15.495 1.00 98.19 77 ILE A CA 1
ATOM 530 C C . ILE A 1 77 ? -13.868 -3.635 15.340 1.00 98.19 77 ILE A C 1
ATOM 532 O O . ILE A 1 77 ? -12.917 -4.146 15.936 1.00 98.19 77 ILE A O 1
ATOM 536 N N . GLY A 1 78 ? -13.741 -2.563 14.568 1.00 98.31 78 GLY A N 1
ATOM 537 C CA . GLY A 1 78 ? -12.562 -1.718 14.585 1.00 98.31 78 GLY A CA 1
ATOM 538 C C . GLY A 1 78 ? -12.791 -0.370 15.270 1.00 98.31 78 GLY A C 1
ATOM 539 O O . GLY A 1 78 ? -13.918 0.007 15.592 1.00 98.31 78 GLY A O 1
ATOM 540 N N . VAL A 1 79 ? -11.710 0.382 15.459 1.00 98.62 79 VAL A N 1
ATOM 541 C CA . VAL A 1 79 ? -11.738 1.785 15.911 1.00 98.62 79 VAL A CA 1
ATOM 542 C C . VAL A 1 79 ? -10.850 2.620 14.996 1.00 98.62 79 VAL A C 1
ATOM 544 O O . VAL A 1 79 ? -9.728 2.216 14.704 1.00 98.62 79 VAL A O 1
ATOM 547 N N . GLY A 1 80 ? -11.335 3.769 14.532 1.00 98.31 80 GLY A N 1
ATOM 548 C CA . GLY A 1 80 ? -10.591 4.689 13.676 1.00 98.31 80 GLY A CA 1
ATOM 549 C C . GLY A 1 80 ? -10.171 5.978 14.371 1.00 98.31 80 GLY A C 1
ATOM 550 O O . GLY A 1 80 ? -10.982 6.613 15.050 1.00 98.31 80 GLY A O 1
ATOM 551 N N . PHE A 1 81 ? -8.924 6.383 14.137 1.00 98.31 81 PHE A N 1
ATOM 552 C CA . PHE A 1 81 ? -8.306 7.591 14.685 1.00 98.31 81 PHE A CA 1
ATOM 553 C C . PHE A 1 81 ? -7.875 8.550 13.569 1.00 98.31 81 PHE A C 1
ATOM 555 O O . PHE A 1 81 ? -7.488 8.119 12.481 1.00 98.31 81 PHE A O 1
ATOM 562 N N . ILE A 1 82 ? -7.917 9.852 13.865 1.00 96.44 82 ILE A N 1
ATOM 563 C CA . ILE A 1 82 ? -7.347 10.919 13.033 1.00 96.44 82 ILE A CA 1
ATOM 564 C C . ILE A 1 82 ? -6.089 11.419 13.745 1.00 96.44 82 ILE A C 1
ATOM 566 O O . ILE A 1 82 ? -6.181 12.084 14.776 1.00 96.44 82 ILE A O 1
ATOM 570 N N . LEU A 1 83 ? -4.923 11.049 13.222 1.00 96.94 83 LEU A N 1
ATOM 571 C CA . LEU A 1 83 ? -3.699 10.956 14.016 1.00 96.94 83 LEU A CA 1
ATOM 572 C C . LEU A 1 83 ? -3.156 12.327 14.414 1.00 96.94 83 LEU A C 1
ATOM 574 O O . LEU A 1 83 ? -2.812 12.501 15.575 1.00 96.94 83 LEU A O 1
ATOM 578 N N . TRP A 1 84 ? -3.183 13.300 13.497 1.00 90.81 84 TRP A N 1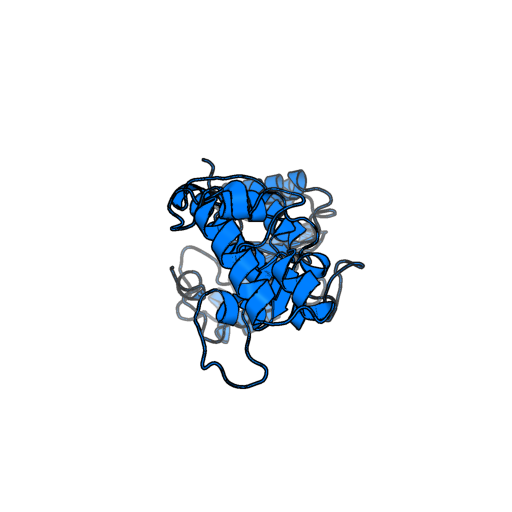
ATOM 579 C CA . TRP A 1 84 ? -2.681 14.655 13.752 1.00 90.81 84 TRP A CA 1
ATOM 580 C C . TRP A 1 84 ? -3.366 15.371 14.924 1.00 90.81 84 TRP A C 1
ATOM 582 O O . TRP A 1 84 ? -2.815 16.326 15.467 1.00 90.81 84 TRP A O 1
ATOM 592 N N . GLY A 1 85 ? -4.591 14.965 15.277 1.00 90.44 85 GLY A N 1
ATOM 593 C CA . GLY A 1 85 ? -5.382 15.611 16.325 1.00 90.44 85 GLY A CA 1
ATOM 594 C C . GLY A 1 85 ? -5.667 14.729 17.536 1.00 90.44 85 GLY A C 1
ATOM 595 O O . GLY A 1 85 ? -5.976 15.260 18.598 1.00 90.44 85 GLY A O 1
ATOM 596 N N . ALA A 1 86 ? -5.595 13.405 17.393 1.00 95.50 86 ALA A N 1
ATOM 597 C CA . ALA A 1 86 ? -5.852 12.482 18.488 1.00 95.50 86 ALA A CA 1
ATOM 598 C C . ALA A 1 86 ? -4.664 12.395 19.456 1.00 95.50 86 ALA A C 1
ATOM 600 O O . ALA A 1 86 ? -3.506 12.353 19.049 1.00 95.50 86 ALA A O 1
ATOM 601 N N . ASP A 1 87 ? -4.948 12.291 20.755 1.00 96.62 87 ASP A N 1
ATOM 602 C CA . ASP A 1 87 ? -3.909 12.045 21.755 1.00 96.62 87 ASP A CA 1
ATOM 603 C C . ASP A 1 87 ? -3.579 10.544 21.827 1.00 96.62 87 ASP A C 1
ATOM 605 O O . ASP A 1 87 ? -4.377 9.725 22.299 1.00 96.62 87 ASP A O 1
ATOM 609 N N . LEU A 1 88 ? -2.375 10.182 21.372 1.00 97.00 88 LEU A N 1
ATOM 610 C CA . LEU A 1 88 ? -1.889 8.800 21.376 1.00 97.00 88 LEU A CA 1
ATOM 611 C C . LEU A 1 88 ? -1.848 8.190 22.785 1.00 97.00 88 LEU A C 1
ATOM 613 O O . LEU A 1 88 ? -2.163 7.012 22.946 1.00 97.00 88 LEU A O 1
ATOM 617 N N . LYS A 1 89 ? -1.461 8.953 23.817 1.00 96.56 89 LYS A N 1
ATOM 618 C CA . LYS A 1 89 ? -1.341 8.426 25.187 1.00 96.56 89 LYS A CA 1
ATOM 619 C C . LYS A 1 89 ? -2.713 8.074 25.745 1.00 96.56 89 LYS A C 1
ATOM 621 O O . LYS A 1 89 ? -2.863 7.011 26.346 1.00 96.56 89 LYS A O 1
ATOM 626 N N . LEU A 1 90 ? -3.707 8.932 25.522 1.00 96.06 90 LEU A N 1
ATOM 627 C CA . LEU A 1 90 ? -5.086 8.668 25.927 1.00 96.06 90 LEU A CA 1
ATOM 628 C C . LEU A 1 90 ? -5.683 7.486 25.155 1.00 96.06 90 LEU A C 1
ATOM 630 O O . LEU A 1 90 ? -6.292 6.614 25.774 1.00 96.06 90 LEU A O 1
ATOM 634 N N . ALA A 1 91 ? -5.447 7.399 23.842 1.00 96.38 91 ALA A N 1
ATOM 635 C CA . ALA A 1 91 ? -5.896 6.267 23.030 1.00 96.38 91 ALA A CA 1
ATOM 636 C C . ALA A 1 91 ? -5.278 4.937 23.498 1.00 96.38 91 ALA A C 1
ATOM 638 O O . ALA A 1 91 ? -5.992 3.958 23.713 1.00 96.38 91 ALA A O 1
ATOM 639 N N . VAL A 1 92 ? -3.958 4.904 23.710 1.00 96.44 92 VAL A N 1
ATOM 640 C CA . VAL A 1 92 ? -3.235 3.725 24.214 1.00 96.44 92 VAL A CA 1
ATOM 641 C C . VAL A 1 92 ? -3.733 3.322 25.594 1.00 96.44 92 VAL A C 1
ATOM 643 O O . VAL A 1 92 ? -3.992 2.140 25.812 1.00 96.44 92 VAL A O 1
ATOM 646 N N . LYS A 1 93 ? -3.917 4.285 26.505 1.00 95.50 93 LYS A N 1
ATOM 647 C CA . LYS A 1 93 ? -4.461 4.023 27.839 1.00 95.50 93 LYS A CA 1
ATOM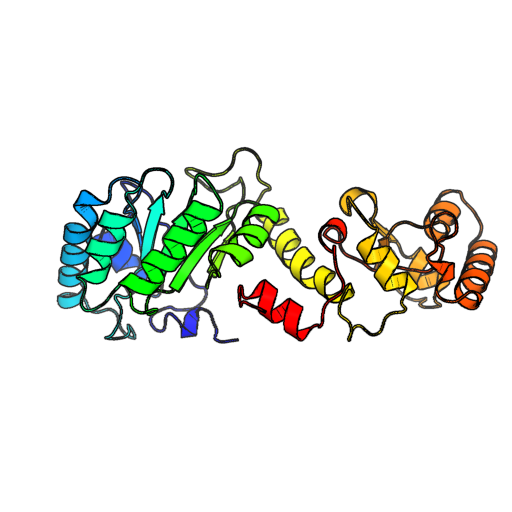 648 C C . LYS A 1 93 ? -5.838 3.364 27.742 1.00 95.50 93 LYS A C 1
ATOM 650 O O . LYS A 1 93 ? -6.003 2.258 28.252 1.00 95.50 93 LYS A O 1
ATOM 655 N N . ALA A 1 94 ? -6.768 3.985 27.015 1.00 94.62 94 ALA A N 1
ATOM 656 C CA . ALA A 1 94 ? -8.128 3.480 26.850 1.00 94.62 94 ALA A CA 1
ATOM 657 C C . ALA A 1 94 ? -8.159 2.060 26.263 1.00 94.62 94 ALA A C 1
ATOM 659 O O . ALA A 1 94 ? -8.930 1.224 26.720 1.00 94.62 94 ALA A O 1
ATOM 660 N N . LEU A 1 95 ? -7.301 1.760 25.282 1.00 95.94 95 LEU A N 1
ATOM 661 C CA . LEU A 1 95 ? -7.224 0.425 24.682 1.00 95.94 95 LEU A CA 1
ATOM 662 C C . LEU A 1 95 ? -6.557 -0.611 25.597 1.00 95.94 95 LEU A C 1
ATOM 664 O O . LEU A 1 95 ? -6.961 -1.771 25.584 1.00 95.94 95 LEU A O 1
ATOM 668 N N . SER A 1 96 ? -5.557 -0.211 26.387 1.00 95.31 96 SER A N 1
ATOM 669 C CA . SER A 1 96 ? -4.828 -1.107 27.297 1.00 95.31 96 SER A CA 1
ATOM 670 C C . SER A 1 96 ? -5.650 -1.561 28.507 1.00 95.31 96 SER A C 1
ATOM 672 O O . SER A 1 96 ? -5.383 -2.621 29.070 1.00 95.31 96 SER A O 1
ATOM 674 N N . GLU A 1 97 ? -6.656 -0.773 28.893 1.00 93.56 97 GLU A N 1
ATOM 675 C CA . GLU A 1 97 ? -7.574 -1.073 29.997 1.00 93.56 97 GLU A CA 1
ATOM 676 C C . GLU A 1 97 ? -8.686 -2.061 29.589 1.00 93.56 97 GLU A C 1
ATOM 678 O O . GLU A 1 97 ? -9.409 -2.570 30.446 1.00 93.56 97 GLU A O 1
ATOM 683 N N . LEU A 1 98 ? -8.821 -2.375 28.294 1.00 91.44 98 LEU A N 1
ATOM 684 C CA . LEU A 1 98 ? -9.812 -3.332 27.807 1.00 91.44 98 LEU A CA 1
ATOM 685 C C . LEU A 1 98 ? -9.327 -4.779 27.994 1.00 91.44 98 LEU A C 1
ATOM 687 O O . LEU A 1 98 ? -8.241 -5.125 27.523 1.00 91.44 98 LEU A O 1
ATOM 691 N N . PRO A 1 99 ? -10.157 -5.670 28.567 1.00 91.69 99 PRO A N 1
ATOM 692 C CA . PRO A 1 99 ? -9.867 -7.105 28.569 1.00 91.69 99 PRO A CA 1
ATOM 693 C C . PRO A 1 99 ? -9.749 -7.676 27.141 1.00 91.69 99 PRO A C 1
ATOM 695 O O . PRO A 1 99 ? -8.787 -8.379 26.815 1.00 91.69 99 PRO A O 1
ATOM 698 N N . GLU A 1 100 ? -10.684 -7.298 26.265 1.00 95.25 100 GLU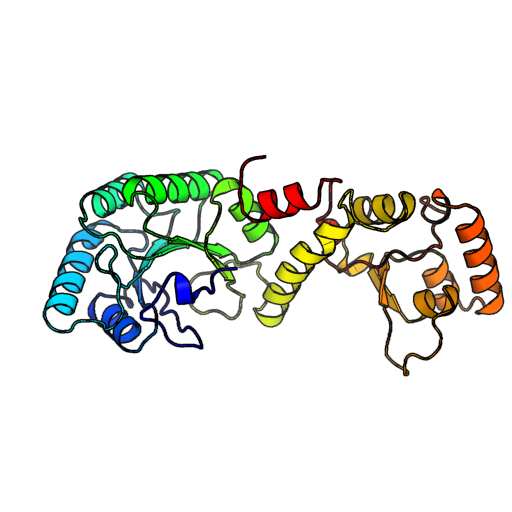 A N 1
ATOM 699 C CA . GLU A 1 100 ? -10.685 -7.587 24.829 1.00 95.25 100 GLU A CA 1
ATOM 700 C C . GLU A 1 100 ? -10.547 -6.279 24.030 1.00 95.25 100 GLU A C 1
ATOM 702 O O . GLU A 1 100 ? -11.454 -5.437 24.080 1.00 95.25 100 GLU A O 1
ATOM 707 N N . PRO A 1 101 ? -9.445 -6.076 23.287 1.00 96.88 101 PRO A N 1
ATOM 708 C CA . PRO A 1 101 ? -9.298 -4.914 22.418 1.00 96.88 101 PRO A CA 1
ATOM 709 C C . PRO A 1 101 ? -10.153 -5.063 21.143 1.00 96.88 101 PRO A C 1
ATOM 711 O O . PRO A 1 101 ? -10.577 -6.174 20.815 1.00 96.88 101 PRO A O 1
ATOM 714 N N . PRO A 1 102 ? -10.403 -3.982 20.380 1.00 97.88 102 PRO A N 1
ATOM 715 C CA . PRO A 1 102 ? -11.025 -4.089 19.059 1.00 97.88 102 PRO A CA 1
ATOM 716 C C . PRO A 1 102 ? -10.181 -4.958 18.119 1.00 97.88 102 PRO A C 1
ATOM 718 O O . PRO A 1 102 ? -8.954 -4.917 18.162 1.00 97.88 102 PRO A O 1
ATOM 721 N N . ALA A 1 103 ? -10.807 -5.723 17.231 1.00 97.81 103 ALA A N 1
ATOM 722 C CA . ALA A 1 103 ? -10.094 -6.585 16.290 1.00 97.81 103 ALA A CA 1
ATOM 723 C C . ALA A 1 103 ? -9.225 -5.809 15.282 1.00 97.81 103 ALA A C 1
ATOM 725 O O . ALA A 1 103 ? -8.252 -6.348 14.747 1.00 97.81 103 ALA A O 1
ATOM 726 N N . ALA A 1 104 ? -9.554 -4.543 15.015 1.00 98.25 104 ALA A N 1
ATOM 727 C CA . ALA A 1 104 ? -8.801 -3.689 14.103 1.00 98.25 104 ALA A CA 1
ATOM 728 C C . ALA A 1 104 ? -8.681 -2.246 14.611 1.00 98.25 104 ALA A C 1
ATOM 730 O O . ALA A 1 104 ? -9.562 -1.728 15.295 1.00 98.25 104 ALA A O 1
ATOM 731 N N . VAL A 1 105 ? -7.602 -1.569 14.228 1.00 98.56 105 VAL A N 1
ATOM 732 C CA . VAL A 1 105 ? -7.427 -0.130 14.435 1.00 98.56 105 VAL A CA 1
ATOM 733 C C . VAL A 1 105 ? -7.074 0.528 13.111 1.00 98.56 105 VAL A C 1
ATOM 735 O O . VAL A 1 105 ? -6.100 0.142 12.473 1.00 98.56 105 VAL A O 1
ATOM 738 N N . TRP A 1 106 ? -7.873 1.514 12.709 1.00 98.69 106 TRP A N 1
ATOM 739 C CA . TRP A 1 106 ? -7.731 2.267 11.467 1.00 98.69 106 TRP A CA 1
ATOM 740 C C . TRP A 1 106 ? -7.018 3.591 11.732 1.00 98.69 106 TRP A C 1
ATOM 742 O O . TRP A 1 106 ? -7.495 4.433 12.492 1.00 98.69 106 TRP A O 1
ATOM 752 N N . LEU A 1 107 ? -5.872 3.778 11.086 1.00 98.50 107 LEU A N 1
ATOM 753 C CA . LEU A 1 107 ? -5.008 4.940 11.233 1.00 98.50 107 LEU A CA 1
ATOM 754 C C . LEU A 1 107 ? -5.121 5.836 9.998 1.00 98.50 107 LEU A C 1
ATOM 756 O O . LEU A 1 107 ? -4.853 5.393 8.877 1.00 98.50 107 LEU A O 1
ATOM 760 N N . PHE A 1 108 ? -5.518 7.091 10.204 1.00 97.12 108 PHE A N 1
ATOM 761 C CA . PHE A 1 108 ? -5.690 8.070 9.134 1.00 97.12 108 PHE A CA 1
ATOM 762 C C . PHE A 1 108 ? -5.061 9.423 9.479 1.00 97.12 108 PHE A C 1
ATOM 764 O O . PHE A 1 108 ? -5.076 9.854 10.629 1.00 97.12 108 PHE A O 1
ATOM 771 N N . ALA A 1 109 ? -4.555 10.101 8.445 1.00 93.31 109 ALA A N 1
ATOM 772 C CA . ALA A 1 109 ? -4.033 11.465 8.481 1.00 93.31 109 ALA A CA 1
ATOM 773 C C . ALA A 1 109 ? -2.957 11.707 9.562 1.00 93.31 109 ALA A C 1
ATOM 775 O O . ALA A 1 109 ? -3.160 12.525 10.458 1.00 93.31 109 ALA A O 1
ATOM 776 N N . PRO A 1 110 ? -1.812 11.005 9.499 1.00 95.00 110 PRO A N 1
ATOM 777 C CA . PRO A 1 110 ? -0.643 11.393 10.276 1.00 95.00 110 PRO A CA 1
ATOM 778 C C . PRO A 1 110 ? -0.042 12.709 9.758 1.00 95.00 110 PRO A C 1
ATOM 780 O O . PRO A 1 110 ? -0.023 12.962 8.552 1.00 95.00 110 PRO A O 1
ATOM 783 N N . SER A 1 111 ? 0.481 13.521 10.673 1.00 91.94 111 SER A N 1
ATOM 784 C CA . SER A 1 111 ? 1.271 14.728 10.402 1.00 91.94 111 SER A CA 1
ATOM 785 C C . SER A 1 111 ? 2.665 14.389 9.872 1.00 91.94 111 SER A C 1
ATOM 787 O O . SER A 1 111 ? 3.263 15.192 9.159 1.00 91.94 111 SER A O 1
ATOM 789 N N . SER A 1 112 ? 3.191 13.208 10.217 1.00 93.31 112 SER A N 1
ATOM 790 C CA . SER A 1 112 ? 4.479 12.702 9.736 1.00 93.31 112 SER A CA 1
ATOM 791 C C . SER A 1 112 ? 4.544 11.168 9.749 1.00 93.31 112 SER A C 1
ATOM 793 O O . SER A 1 112 ? 3.744 10.496 10.407 1.00 93.31 112 SER A O 1
ATOM 795 N N . SER A 1 113 ? 5.522 10.591 9.048 1.00 92.38 113 SER A N 1
ATOM 796 C CA . SER A 1 113 ? 5.767 9.142 9.056 1.00 92.38 113 SER A CA 1
ATOM 797 C C . SER A 1 113 ? 6.096 8.612 10.458 1.00 92.38 113 SER A C 1
ATOM 799 O O . SER A 1 113 ? 5.676 7.517 10.836 1.00 92.38 113 SER A O 1
ATOM 801 N N . GLU A 1 114 ? 6.816 9.394 11.262 1.00 96.25 114 GLU A N 1
ATOM 802 C CA . GLU A 1 114 ? 7.186 9.044 12.635 1.00 96.25 114 GLU A CA 1
ATOM 803 C C . GLU A 1 114 ? 5.960 8.978 13.550 1.00 96.25 114 GLU A C 1
ATOM 805 O O . GLU A 1 114 ? 5.881 8.094 14.409 1.00 96.25 114 GLU A O 1
ATOM 810 N N . GLU A 1 115 ? 4.984 9.872 13.356 1.00 97.38 115 GLU A N 1
ATOM 811 C CA . GLU A 1 115 ? 3.711 9.821 14.078 1.00 97.38 115 GLU A CA 1
ATOM 812 C C . GLU A 1 115 ? 2.959 8.532 13.737 1.00 97.38 115 GLU A C 1
ATOM 814 O O . GLU A 1 115 ? 2.557 7.799 14.642 1.00 97.38 115 GLU A O 1
ATOM 819 N N . LEU A 1 116 ? 2.848 8.194 12.449 1.00 98.06 116 LEU A N 1
ATOM 820 C CA . LEU A 1 116 ? 2.212 6.952 12.012 1.00 98.06 116 LEU A CA 1
ATOM 821 C C . LEU A 1 116 ? 2.870 5.715 12.650 1.00 98.06 116 LEU A C 1
ATOM 823 O O . LEU A 1 116 ? 2.173 4.837 13.166 1.00 98.06 116 LEU A O 1
ATOM 827 N N . GLY A 1 117 ? 4.205 5.660 12.660 1.00 97.88 117 GLY A N 1
ATOM 828 C CA . GLY A 1 117 ? 4.944 4.569 13.295 1.00 97.88 117 GLY A CA 1
ATOM 829 C C . GLY A 1 117 ? 4.765 4.520 14.815 1.00 97.88 117 GLY A C 1
ATOM 830 O O . GLY A 1 117 ? 4.600 3.442 15.390 1.00 97.88 117 GLY A O 1
ATOM 831 N N . SER A 1 118 ? 4.736 5.678 15.479 1.00 98.38 118 SER A N 1
ATOM 832 C CA . SER A 1 118 ? 4.484 5.783 16.924 1.00 98.38 118 SER A CA 1
ATOM 833 C C . SER A 1 118 ? 3.097 5.259 17.291 1.00 98.38 118 SER A C 1
ATOM 835 O O . SER A 1 118 ? 2.958 4.488 18.242 1.00 98.38 118 SER A O 1
ATOM 837 N N . TRP A 1 119 ? 2.083 5.601 16.496 1.00 98.50 119 TRP A N 1
ATOM 838 C CA . TRP A 1 119 ? 0.729 5.088 16.664 1.00 98.50 119 TRP A CA 1
ATOM 839 C C . TRP A 1 119 ? 0.650 3.580 16.451 1.00 98.50 119 TRP A C 1
ATOM 841 O O . TRP A 1 119 ? 0.165 2.873 17.330 1.00 98.50 119 TRP A O 1
ATOM 851 N N . ALA A 1 120 ? 1.176 3.056 15.342 1.00 98.38 120 ALA A N 1
ATOM 852 C CA . ALA A 1 120 ? 1.150 1.619 15.079 1.00 98.38 120 ALA A CA 1
ATOM 853 C C . ALA A 1 120 ? 1.809 0.810 16.215 1.00 98.38 120 ALA A C 1
ATOM 855 O O . ALA A 1 120 ? 1.225 -0.155 16.713 1.00 98.38 120 ALA A O 1
ATOM 856 N N . ASN A 1 121 ? 2.981 1.241 16.692 1.00 98.19 121 ASN A N 1
ATOM 857 C CA . ASN A 1 121 ? 3.690 0.584 17.795 1.00 98.19 121 ASN A CA 1
ATOM 858 C C . ASN A 1 121 ? 2.963 0.723 19.140 1.00 98.19 121 ASN A C 1
ATOM 860 O O . ASN A 1 121 ? 2.889 -0.244 19.908 1.00 98.19 121 ASN A O 1
ATOM 864 N N . GLY A 1 122 ? 2.401 1.902 19.420 1.00 98.31 122 GLY A N 1
ATOM 865 C CA . GLY A 1 122 ? 1.620 2.160 20.628 1.00 98.31 122 GLY A CA 1
ATOM 866 C C . GLY A 1 122 ? 0.388 1.262 20.704 1.00 98.31 122 GLY A C 1
ATOM 867 O O . GLY A 1 122 ? 0.172 0.593 21.713 1.00 98.31 122 GLY A O 1
ATOM 868 N N . ILE A 1 123 ? -0.365 1.162 19.607 1.00 98.38 123 ILE A N 1
ATOM 869 C CA . ILE A 1 123 ? -1.554 0.310 19.508 1.00 98.38 123 ILE A CA 1
ATOM 870 C C . ILE A 1 123 ? -1.187 -1.173 19.619 1.00 98.38 123 ILE A C 1
ATOM 872 O O . ILE A 1 123 ? -1.823 -1.904 20.381 1.00 98.38 123 ILE A O 1
ATOM 876 N N . ARG A 1 124 ? -0.146 -1.638 18.913 1.00 98.12 124 ARG A N 1
ATOM 877 C CA . ARG A 1 124 ? 0.332 -3.029 19.027 1.00 98.12 124 ARG A CA 1
ATOM 878 C C . ARG A 1 124 ? 0.700 -3.383 20.469 1.00 98.12 124 ARG A C 1
ATOM 880 O O . ARG A 1 124 ? 0.315 -4.448 20.948 1.00 98.12 124 ARG A O 1
ATOM 887 N N . SER A 1 125 ? 1.377 -2.478 21.174 1.00 97.94 125 SER A N 1
ATOM 888 C CA . SER A 1 125 ? 1.736 -2.660 22.586 1.00 97.94 125 SER A CA 1
ATOM 889 C C . SER A 1 125 ? 0.501 -2.690 23.490 1.00 97.94 125 SER A C 1
ATOM 891 O O . SER A 1 125 ? 0.340 -3.629 24.268 1.00 97.94 125 SER A O 1
ATOM 893 N N . ALA A 1 126 ? -0.408 -1.719 23.339 1.00 97.56 126 ALA A N 1
ATOM 894 C CA . ALA A 1 126 ? -1.631 -1.605 24.139 1.00 97.56 126 ALA A CA 1
ATOM 895 C C . ALA A 1 126 ? -2.530 -2.841 24.014 1.00 97.56 126 ALA A C 1
ATOM 897 O O . ALA A 1 126 ? -3.115 -3.307 24.985 1.00 97.56 126 ALA A O 1
ATOM 898 N N . THR A 1 127 ? -2.606 -3.393 22.805 1.00 97.44 127 THR A N 1
ATOM 899 C CA . THR A 1 127 ? -3.525 -4.480 22.448 1.00 97.44 127 THR A CA 1
ATOM 900 C C . THR A 1 127 ? -2.852 -5.851 22.468 1.00 97.44 127 THR A C 1
ATOM 902 O O . THR A 1 127 ? -3.468 -6.845 22.088 1.00 97.44 127 THR A O 1
ATOM 905 N N . LYS A 1 128 ? -1.581 -5.931 22.896 1.00 96.62 128 LYS A N 1
ATOM 906 C CA . LYS A 1 128 ? -0.766 -7.161 22.903 1.00 96.62 128 LYS A CA 1
ATOM 907 C C . LYS A 1 128 ? -0.759 -7.865 21.535 1.00 96.62 128 LYS A C 1
ATOM 909 O O . LYS A 1 128 ? -0.845 -9.087 21.461 1.00 96.62 128 LYS A O 1
ATOM 914 N N . ASN A 1 129 ? -0.670 -7.087 20.454 1.00 95.62 129 ASN A N 1
ATOM 915 C CA . ASN A 1 129 ? -0.737 -7.523 19.051 1.00 95.62 129 ASN A CA 1
ATOM 916 C C . ASN A 1 129 ? -2.047 -8.207 18.616 1.00 95.62 129 ASN A C 1
ATOM 918 O O . ASN A 1 129 ? -2.087 -8.800 17.536 1.00 95.62 129 ASN A O 1
ATOM 922 N N . LYS A 1 130 ? -3.120 -8.123 19.410 1.00 96.00 130 LYS A N 1
ATOM 923 C CA . LYS A 1 130 ? -4.418 -8.690 19.025 1.00 96.00 130 LYS A CA 1
ATOM 924 C C . LYS A 1 130 ? -5.134 -7.848 17.969 1.00 96.00 130 LYS A C 1
ATOM 926 O O . LYS A 1 130 ? -5.746 -8.404 17.062 1.00 96.00 130 LYS A O 1
ATOM 931 N N . SER A 1 131 ? -5.037 -6.520 18.056 1.00 97.38 131 SER A N 1
ATOM 932 C CA . SER A 1 131 ? -5.617 -5.627 17.052 1.00 97.38 131 SER A CA 1
ATOM 933 C C . SER A 1 131 ? -4.756 -5.586 15.796 1.00 97.38 131 SER A C 1
ATOM 935 O O . SER A 1 131 ? -3.545 -5.367 15.860 1.00 97.38 131 SER A O 1
ATOM 937 N N . LYS A 1 132 ? -5.394 -5.742 14.638 1.00 97.12 132 LYS A N 1
ATOM 938 C CA . LYS A 1 132 ? -4.763 -5.550 13.328 1.00 97.12 132 LYS A CA 1
ATOM 939 C C . LYS A 1 132 ? -4.680 -4.071 12.976 1.00 97.12 132 LYS A C 1
ATOM 941 O O . LYS A 1 132 ? -5.646 -3.336 13.169 1.00 97.12 132 LYS A O 1
ATOM 946 N N . ILE A 1 133 ? -3.551 -3.643 12.425 1.00 98.00 133 ILE A N 1
ATOM 947 C CA . ILE A 1 133 ? -3.320 -2.250 12.042 1.00 98.00 133 ILE A CA 1
ATOM 948 C C . ILE A 1 133 ? -3.761 -2.035 10.593 1.00 98.00 133 ILE A C 1
ATOM 950 O O . ILE A 1 133 ? -3.187 -2.605 9.666 1.00 98.00 133 ILE A O 1
ATOM 954 N N . TRP A 1 134 ? -4.784 -1.208 10.410 1.00 98.19 134 TRP A N 1
ATOM 955 C CA . TRP A 1 134 ? -5.287 -0.760 9.116 1.00 98.19 134 TRP A CA 1
ATOM 956 C C . TRP A 1 134 ? -4.744 0.641 8.864 1.00 98.19 134 TRP A C 1
ATOM 958 O O . TRP A 1 134 ? -4.991 1.542 9.662 1.00 98.19 134 TRP A O 1
ATOM 968 N N . VAL A 1 135 ? -4.004 0.845 7.778 1.00 98.12 135 VAL A N 1
ATOM 969 C CA . VAL A 1 135 ? -3.466 2.169 7.428 1.00 98.12 135 VAL A CA 1
ATOM 970 C C . VAL A 1 135 ? -4.122 2.668 6.157 1.00 98.12 135 VAL A C 1
ATOM 972 O O . VAL A 1 135 ? -4.124 1.976 5.138 1.00 98.12 135 VAL A O 1
ATOM 975 N N . GLN A 1 136 ? -4.656 3.884 6.214 1.00 96.56 136 GLN A N 1
ATOM 976 C CA . GLN A 1 136 ? -5.205 4.550 5.044 1.00 96.56 136 GLN A CA 1
ATOM 977 C C . GLN A 1 136 ? -4.110 5.244 4.238 1.00 96.56 136 GLN A C 1
ATOM 979 O O . GLN A 1 136 ? -3.360 6.059 4.773 1.00 96.56 136 GLN A O 1
ATOM 984 N N . ALA A 1 137 ? -4.046 4.936 2.944 1.00 93.38 137 ALA A N 1
ATOM 985 C CA . ALA A 1 137 ? -3.095 5.504 1.999 1.00 93.38 137 ALA A CA 1
ATOM 986 C C . ALA A 1 137 ? -3.834 6.070 0.778 1.00 93.38 137 ALA A C 1
ATOM 988 O O . ALA A 1 137 ? -4.735 5.428 0.236 1.00 93.38 137 ALA A O 1
ATOM 989 N N . SER A 1 138 ? -3.428 7.262 0.335 1.00 89.56 138 SER A N 1
ATOM 990 C CA . SER A 1 138 ? -4.016 7.958 -0.824 1.00 89.56 138 SER A CA 1
ATOM 991 C C . SER A 1 138 ? -3.049 8.078 -2.006 1.00 89.56 138 SER A C 1
ATOM 993 O O . SER A 1 138 ? -3.357 8.727 -3.003 1.00 89.56 138 SER A O 1
ATOM 995 N N . SER A 1 139 ? -1.865 7.473 -1.898 1.00 90.06 139 SER A N 1
ATOM 996 C CA . SER A 1 139 ? -0.857 7.415 -2.955 1.00 90.06 139 SER A CA 1
ATOM 997 C C . SER A 1 139 ? 0.044 6.189 -2.772 1.00 90.06 139 SER A C 1
ATOM 999 O O . SER A 1 139 ? 0.144 5.635 -1.673 1.00 90.06 139 SER A O 1
ATOM 1001 N N . VAL A 1 140 ? 0.742 5.780 -3.836 1.00 89.44 140 VAL A N 1
ATOM 1002 C CA . VAL A 1 140 ? 1.751 4.707 -3.758 1.00 89.44 140 VAL A CA 1
ATOM 1003 C C . VAL A 1 140 ? 2.882 5.084 -2.794 1.00 89.44 140 VAL A C 1
ATOM 1005 O O . VAL A 1 140 ? 3.347 4.238 -2.032 1.00 89.44 140 VAL A O 1
ATOM 1008 N N . ALA A 1 141 ? 3.284 6.358 -2.778 1.00 87.81 141 ALA A N 1
ATOM 1009 C CA . ALA A 1 141 ? 4.307 6.865 -1.867 1.00 87.81 141 ALA A CA 1
ATOM 1010 C C . ALA A 1 141 ? 3.892 6.706 -0.395 1.00 87.81 141 ALA A C 1
ATOM 1012 O O . ALA A 1 141 ? 4.684 6.212 0.405 1.00 87.81 141 ALA A O 1
ATOM 1013 N N . ASP A 1 142 ? 2.640 7.036 -0.055 1.00 89.31 142 ASP A N 1
ATOM 1014 C CA . ASP A 1 142 ? 2.120 6.864 1.309 1.00 89.31 142 ASP A CA 1
ATOM 1015 C C . ASP A 1 142 ? 2.129 5.405 1.740 1.00 89.31 142 ASP A C 1
ATOM 1017 O O . ASP A 1 142 ? 2.505 5.095 2.867 1.00 89.31 142 ASP A O 1
ATOM 1021 N N . ALA A 1 143 ? 1.731 4.499 0.844 1.00 91.88 143 ALA A N 1
ATOM 1022 C CA . ALA A 1 143 ? 1.725 3.079 1.149 1.00 91.88 143 ALA A CA 1
ATOM 1023 C C . ALA A 1 143 ? 3.148 2.543 1.364 1.00 91.88 143 ALA A C 1
ATOM 1025 O O . ALA A 1 143 ? 3.395 1.871 2.362 1.00 91.88 143 ALA A O 1
ATOM 1026 N N . ILE A 1 144 ? 4.099 2.880 0.485 1.00 89.06 144 ILE A N 1
ATOM 1027 C CA . ILE A 1 144 ? 5.509 2.484 0.639 1.00 89.06 144 ILE A CA 1
ATOM 1028 C C . ILE A 1 144 ? 6.078 3.002 1.958 1.00 89.06 144 ILE A C 1
ATOM 1030 O O . ILE A 1 144 ? 6.780 2.273 2.657 1.00 89.06 144 ILE A O 1
ATOM 1034 N N . GLU A 1 145 ? 5.780 4.247 2.312 1.00 90.31 145 GLU A N 1
ATOM 1035 C CA . GLU A 1 145 ? 6.268 4.835 3.552 1.00 90.31 145 GLU A CA 1
ATOM 1036 C C . GLU A 1 145 ? 5.630 4.182 4.785 1.00 90.31 145 GLU A C 1
ATOM 1038 O O . GLU A 1 145 ? 6.336 3.782 5.711 1.00 90.31 145 GLU A O 1
ATOM 1043 N N . ALA A 1 146 ? 4.316 3.954 4.755 1.00 93.62 146 ALA A N 1
ATOM 1044 C CA . ALA A 1 146 ? 3.586 3.260 5.809 1.00 93.62 146 ALA A CA 1
ATOM 1045 C C . ALA A 1 146 ? 4.107 1.838 6.070 1.00 93.62 146 ALA A C 1
ATOM 1047 O O . ALA A 1 146 ? 4.169 1.421 7.228 1.00 93.62 146 ALA A O 1
ATOM 1048 N N . ILE A 1 147 ? 4.524 1.100 5.031 1.00 91.62 147 ILE A N 1
ATOM 1049 C CA . ILE A 1 147 ? 5.149 -0.223 5.192 1.00 91.62 147 ILE A CA 1
ATOM 1050 C C . ILE A 1 147 ? 6.366 -0.138 6.122 1.00 91.62 147 ILE A C 1
ATOM 1052 O O . ILE A 1 147 ? 6.495 -0.959 7.032 1.00 91.62 147 ILE A O 1
ATOM 1056 N N . LYS A 1 148 ? 7.231 0.865 5.926 1.00 90.19 148 LYS A N 1
ATOM 1057 C CA . LYS A 1 148 ? 8.492 1.006 6.671 1.00 90.19 148 LYS A CA 1
ATOM 1058 C C . LYS A 1 148 ? 8.269 1.338 8.142 1.00 90.19 148 LYS A C 1
ATOM 1060 O O . LYS A 1 148 ? 8.975 0.813 8.999 1.00 90.19 148 LYS A O 1
ATOM 1065 N N . VAL A 1 149 ? 7.322 2.234 8.429 1.00 94.81 149 VAL A N 1
ATOM 1066 C CA . VAL A 1 149 ? 7.162 2.808 9.776 1.00 94.81 149 VAL A CA 1
ATOM 1067 C C . VAL A 1 149 ? 6.088 2.123 10.614 1.00 94.81 149 VAL A C 1
ATOM 1069 O O . VAL A 1 149 ? 6.219 2.087 11.836 1.00 94.81 149 VAL A O 1
ATOM 1072 N N . ALA A 1 150 ? 5.047 1.567 9.990 1.00 95.12 150 ALA A N 1
ATOM 1073 C CA . ALA A 1 150 ? 3.877 1.039 10.695 1.00 95.12 150 ALA A CA 1
ATOM 1074 C C . ALA A 1 150 ? 3.647 -0.462 10.525 1.00 95.12 150 ALA A C 1
ATOM 1076 O O . ALA A 1 150 ? 2.921 -1.042 11.336 1.00 95.12 150 ALA A O 1
ATOM 1077 N N . ASN A 1 151 ? 4.246 -1.088 9.506 1.00 93.19 151 ASN A N 1
ATOM 1078 C CA . ASN A 1 151 ? 3.993 -2.483 9.150 1.00 93.19 151 ASN A CA 1
ATOM 1079 C C . ASN A 1 151 ? 2.478 -2.825 9.177 1.00 93.19 151 ASN A C 1
ATOM 1081 O O . ASN A 1 151 ? 2.018 -3.534 10.080 1.00 93.19 151 ASN A O 1
ATOM 1085 N N . PRO A 1 152 ? 1.674 -2.245 8.271 1.00 94.44 152 PRO A N 1
ATOM 1086 C CA . PRO A 1 152 ? 0.229 -2.429 8.265 1.00 94.44 152 PRO A CA 1
ATOM 1087 C C . PRO A 1 152 ? -0.163 -3.882 7.988 1.00 94.44 152 PRO A C 1
ATOM 1089 O O . PRO A 1 152 ? 0.387 -4.536 7.105 1.00 94.44 152 PRO A O 1
ATOM 1092 N N . ASP A 1 153 ? -1.176 -4.364 8.709 1.00 93.94 153 ASP A N 1
ATOM 1093 C CA . ASP A 1 153 ? -1.825 -5.645 8.424 1.00 93.94 153 ASP A CA 1
ATOM 1094 C C . ASP A 1 153 ? -2.779 -5.521 7.218 1.00 93.94 153 ASP A C 1
ATOM 1096 O O . ASP A 1 153 ? -2.959 -6.480 6.467 1.00 93.94 153 ASP A O 1
ATOM 1100 N N . VAL A 1 154 ? -3.386 -4.340 7.028 1.00 94.06 154 VAL A N 1
ATOM 1101 C CA . VAL A 1 154 ? -4.292 -4.015 5.914 1.00 94.06 154 VAL A CA 1
ATOM 1102 C C . VAL A 1 154 ? -4.029 -2.593 5.416 1.00 94.06 154 VAL A C 1
ATOM 1104 O O . VAL A 1 154 ? -3.904 -1.657 6.207 1.00 94.06 154 VAL A O 1
ATOM 1107 N N . PHE A 1 155 ? -4.004 -2.419 4.095 1.00 94.06 155 PHE A N 1
ATOM 1108 C CA . PHE A 1 155 ? -4.069 -1.103 3.466 1.00 94.06 155 PHE A CA 1
ATOM 1109 C C . PHE A 1 155 ? -5.506 -0.733 3.117 1.00 94.06 155 PHE A C 1
ATOM 1111 O O . PHE A 1 155 ? -6.198 -1.491 2.438 1.00 94.06 155 PHE A O 1
ATOM 1118 N N . VAL A 1 156 ? -5.920 0.466 3.518 1.00 95.75 156 VAL A N 1
ATOM 1119 C CA . VAL A 1 156 ? -7.138 1.103 3.019 1.00 95.75 156 VAL A CA 1
ATOM 1120 C C . VAL A 1 156 ? -6.744 2.100 1.938 1.00 95.75 156 VAL A C 1
ATOM 1122 O O . VAL A 1 156 ? -6.233 3.180 2.225 1.00 95.75 156 VAL A O 1
ATOM 1125 N N . ILE A 1 157 ? -6.969 1.728 0.681 1.00 95.31 157 ILE A N 1
ATOM 1126 C CA . ILE A 1 157 ? -6.635 2.572 -0.465 1.00 95.31 157 ILE A CA 1
ATOM 1127 C C . ILE A 1 157 ? -7.788 3.545 -0.719 1.00 95.31 157 ILE A C 1
ATOM 1129 O O . ILE A 1 157 ? -8.844 3.148 -1.208 1.00 95.31 157 ILE A O 1
ATOM 1133 N N . GLN A 1 158 ? -7.595 4.815 -0.357 1.00 94.12 158 GLN A N 1
ATOM 1134 C CA . GLN A 1 158 ? -8.591 5.871 -0.546 1.00 94.12 158 GLN A CA 1
ATOM 1135 C C . GLN A 1 158 ? -8.257 6.674 -1.807 1.00 94.12 158 GLN A C 1
ATOM 1137 O O . GLN A 1 158 ? -7.307 7.456 -1.805 1.00 94.12 158 GLN A O 1
ATOM 1142 N N . GLY A 1 159 ? -9.055 6.496 -2.862 1.00 89.12 159 GLY A N 1
ATOM 1143 C CA . GLY A 1 159 ? -9.009 7.359 -4.046 1.00 89.12 159 GLY A CA 1
ATOM 1144 C C . GLY A 1 159 ? -9.708 8.707 -3.828 1.00 89.12 159 GLY A C 1
ATOM 1145 O O . GLY A 1 159 ? -10.499 8.855 -2.896 1.00 89.12 159 GLY A O 1
ATOM 1146 N N . ALA A 1 160 ? -9.455 9.663 -4.725 1.00 88.81 160 ALA A N 1
ATOM 1147 C CA . ALA A 1 160 ? -10.041 11.010 -4.701 1.00 88.81 160 ALA A CA 1
ATOM 1148 C C . ALA A 1 160 ? -11.582 11.030 -4.773 1.00 88.81 160 ALA A C 1
ATOM 1150 O O . ALA A 1 160 ? -12.209 11.995 -4.348 1.00 88.81 160 ALA A O 1
ATOM 1151 N N . ASP A 1 161 ? -12.189 9.958 -5.286 1.00 90.62 161 ASP A N 1
ATOM 1152 C CA . ASP A 1 161 ? -13.643 9.805 -5.417 1.00 90.62 161 ASP A CA 1
ATOM 1153 C C . ASP A 1 161 ? -14.348 9.533 -4.070 1.00 90.62 161 ASP A C 1
ATOM 1155 O O . ASP A 1 161 ? -15.578 9.543 -3.991 1.00 90.62 161 ASP A O 1
ATOM 1159 N N . ALA A 1 162 ? -13.590 9.229 -3.009 1.00 90.31 162 ALA A N 1
ATOM 1160 C CA . ALA A 1 162 ? -14.142 8.919 -1.696 1.00 90.31 162 ALA A CA 1
ATOM 1161 C C . ALA A 1 162 ? -14.735 10.166 -1.015 1.00 90.31 162 ALA A C 1
ATOM 1163 O O . ALA A 1 162 ? -14.171 11.256 -1.068 1.00 90.31 162 ALA A O 1
ATOM 1164 N N . GLY A 1 163 ? -15.851 9.993 -0.300 1.00 88.94 163 GLY A N 1
ATOM 1165 C CA . GLY A 1 163 ? -16.422 11.059 0.526 1.00 88.94 163 GLY A CA 1
ATOM 1166 C C . GLY A 1 163 ? -15.571 11.393 1.761 1.00 88.94 163 GLY A C 1
ATOM 1167 O O . GLY A 1 163 ? -14.735 10.603 2.204 1.00 88.94 163 GLY A O 1
ATOM 1168 N N . GLY A 1 164 ? -15.845 12.546 2.376 1.00 91.94 164 GLY A N 1
ATOM 1169 C CA . GLY A 1 164 ? -15.184 12.981 3.609 1.00 91.94 164 GLY A CA 1
ATOM 1170 C C . GLY A 1 164 ? -13.785 13.560 3.382 1.00 91.94 164 GLY A C 1
ATOM 1171 O O . GLY A 1 164 ? -13.513 14.174 2.357 1.00 91.94 164 GLY A O 1
ATOM 1172 N N . HIS A 1 165 ? -12.909 13.420 4.381 1.00 91.06 165 HIS A N 1
ATOM 1173 C CA . HIS A 1 165 ? -11.546 13.951 4.313 1.00 91.06 165 HIS A CA 1
ATOM 1174 C C . HIS A 1 165 ? -10.619 12.978 3.570 1.00 91.06 165 HIS A C 1
ATOM 1176 O O . HIS A 1 165 ? -10.638 11.773 3.826 1.00 91.06 165 HIS A O 1
ATOM 1182 N N . GLY A 1 166 ? -9.764 13.518 2.704 1.00 85.50 166 GLY A N 1
ATOM 1183 C CA . GLY A 1 166 ? -8.741 12.793 1.950 1.00 85.50 166 GLY A CA 1
ATOM 1184 C C . GLY A 1 166 ? -7.637 13.745 1.487 1.00 85.50 166 GLY A C 1
ATOM 1185 O O . GLY A 1 166 ? -7.676 14.941 1.785 1.00 85.50 166 GLY A O 1
ATOM 1186 N N . ARG A 1 167 ? -6.626 13.236 0.774 1.00 78.69 167 ARG A N 1
ATOM 1187 C CA . ARG A 1 167 ? -5.580 14.099 0.205 1.00 78.69 167 ARG A CA 1
ATOM 1188 C C . ARG A 1 167 ? -6.094 14.880 -1.001 1.00 78.69 167 ARG A C 1
ATOM 1190 O O . ARG A 1 167 ? -6.650 14.288 -1.920 1.00 78.69 167 ARG A O 1
ATOM 1197 N N . TYR A 1 168 ? -5.789 16.181 -1.034 1.00 74.94 168 TYR A N 1
ATOM 1198 C CA . TYR A 1 168 ? -6.051 17.046 -2.191 1.00 74.94 168 TYR A CA 1
ATOM 1199 C C . TYR A 1 168 ? -5.407 16.510 -3.475 1.00 74.94 168 TYR A C 1
ATOM 1201 O O . TYR A 1 168 ? -6.059 16.431 -4.509 1.00 74.94 168 TYR A O 1
ATOM 1209 N N . ALA A 1 169 ? -4.132 16.119 -3.396 1.00 79.00 169 ALA A N 1
ATOM 1210 C CA . ALA A 1 169 ? -3.415 15.474 -4.488 1.00 79.00 169 ALA A CA 1
ATOM 1211 C C . ALA A 1 169 ? -3.505 13.951 -4.324 1.00 79.00 169 ALA A C 1
ATOM 1213 O O . ALA A 1 169 ? -2.701 13.345 -3.614 1.00 79.00 169 ALA A O 1
ATOM 1214 N N . SER A 1 170 ? -4.514 13.342 -4.945 1.00 79.38 170 SER A N 1
ATOM 1215 C CA . SER A 1 170 ? -4.682 11.889 -5.006 1.00 79.38 170 SER A CA 1
ATOM 1216 C C . SER A 1 170 ? -5.303 11.468 -6.337 1.00 79.38 170 SER A C 1
ATOM 1218 O O . SER A 1 170 ? -5.998 12.246 -6.990 1.00 79.38 170 SER A O 1
ATOM 1220 N N . ALA A 1 171 ? -5.010 10.240 -6.765 1.00 86.69 171 ALA A N 1
ATOM 1221 C CA . ALA A 1 171 ? -5.633 9.648 -7.942 1.00 86.69 171 ALA A CA 1
ATOM 1222 C C . ALA A 1 171 ? -7.013 9.065 -7.591 1.00 86.69 171 ALA A C 1
ATOM 1224 O O . ALA A 1 171 ? -7.283 8.724 -6.436 1.00 86.69 171 ALA A O 1
ATOM 1225 N N . GLY A 1 172 ? -7.879 8.907 -8.594 1.00 90.06 172 GLY A N 1
ATOM 1226 C CA . GLY A 1 172 ? -9.119 8.146 -8.437 1.00 90.06 172 GLY A CA 1
ATOM 1227 C C . GLY A 1 172 ? -8.843 6.672 -8.121 1.00 90.06 172 GLY A C 1
ATOM 1228 O O . GLY A 1 172 ? -7.769 6.144 -8.432 1.00 90.06 172 GLY A O 1
ATOM 1229 N N . LEU A 1 173 ? -9.812 5.981 -7.512 1.00 91.44 173 LEU A N 1
ATOM 1230 C CA . LEU A 1 173 ? -9.618 4.604 -7.025 1.00 91.44 173 LEU A CA 1
ATOM 1231 C C . LEU A 1 173 ? -9.207 3.636 -8.148 1.00 91.44 173 LEU A C 1
ATOM 1233 O O . LEU A 1 173 ? -8.355 2.767 -7.944 1.00 91.44 173 LEU A O 1
ATOM 1237 N N . ILE A 1 174 ? -9.796 3.817 -9.335 1.00 91.94 174 ILE A N 1
ATOM 1238 C CA . ILE A 1 174 ? -9.551 2.985 -10.520 1.00 91.94 174 ILE A CA 1
ATOM 1239 C C . ILE A 1 174 ? -8.085 3.041 -10.967 1.00 91.94 174 ILE A C 1
ATOM 1241 O O . ILE A 1 174 ? -7.575 2.034 -11.448 1.00 91.94 174 ILE A O 1
ATOM 1245 N N . SER A 1 175 ? -7.395 4.168 -10.769 1.00 90.94 175 SER A N 1
ATOM 1246 C CA . SER A 1 175 ? -5.968 4.304 -11.097 1.00 90.94 175 SER A CA 1
ATOM 1247 C C . SER A 1 175 ? -5.073 3.880 -9.934 1.00 90.94 175 SER A C 1
ATOM 1249 O O . SER A 1 175 ? -4.096 3.156 -10.125 1.00 90.94 175 SER A O 1
ATOM 1251 N N . LEU A 1 176 ? -5.434 4.270 -8.709 1.00 89.06 176 LEU A N 1
ATOM 1252 C CA . LEU A 1 176 ? -4.567 4.116 -7.543 1.00 89.06 176 LEU A CA 1
ATOM 1253 C C . LEU A 1 176 ? -4.313 2.647 -7.160 1.00 89.06 176 LEU A C 1
ATOM 1255 O O . LEU A 1 176 ? -3.190 2.282 -6.811 1.00 89.06 176 LEU A O 1
ATOM 1259 N N . VAL A 1 177 ? -5.334 1.785 -7.224 1.00 90.25 177 VAL A N 1
ATOM 1260 C CA . VAL A 1 177 ? -5.175 0.364 -6.859 1.00 90.25 177 VAL A CA 1
ATOM 1261 C C . VAL A 1 177 ? -4.246 -0.377 -7.837 1.00 90.25 177 VAL A C 1
ATOM 1263 O O . VAL A 1 177 ? -3.308 -1.029 -7.367 1.00 90.25 177 VAL A O 1
ATOM 1266 N N . PRO A 1 178 ? -4.431 -0.289 -9.172 1.00 90.12 178 PRO A N 1
ATOM 1267 C CA . PRO A 1 178 ? -3.484 -0.866 -10.123 1.00 90.12 178 PRO A CA 1
ATOM 1268 C C . PRO A 1 178 ? -2.056 -0.338 -9.975 1.00 90.12 178 PRO A C 1
ATOM 1270 O O . PRO A 1 178 ? -1.125 -1.137 -10.049 1.00 90.12 178 PRO A O 1
ATOM 1273 N N . GLU A 1 179 ? -1.868 0.962 -9.727 1.00 89.44 179 GLU A N 1
ATOM 1274 C CA . GLU A 1 179 ? -0.536 1.553 -9.528 1.00 89.44 179 GLU A CA 1
ATOM 1275 C C . GLU A 1 179 ? 0.190 0.958 -8.314 1.00 89.44 179 GLU A C 1
ATOM 1277 O O . GLU A 1 179 ? 1.370 0.611 -8.397 1.00 89.44 179 GLU A O 1
ATOM 1282 N N . LEU A 1 180 ? -0.521 0.761 -7.201 1.00 86.81 180 LEU A N 1
ATOM 1283 C CA . LEU A 1 180 ? 0.030 0.101 -6.017 1.00 86.81 180 LEU A CA 1
ATOM 1284 C C . LEU A 1 180 ? 0.454 -1.348 -6.319 1.00 86.81 180 LEU A C 1
ATOM 1286 O O . LEU A 1 180 ? 1.533 -1.790 -5.917 1.00 86.81 180 LEU A O 1
ATOM 1290 N N . ILE A 1 181 ? -0.387 -2.094 -7.042 1.00 86.88 181 ILE A N 1
ATOM 1291 C CA . ILE A 1 181 ? -0.096 -3.479 -7.440 1.00 86.88 181 ILE A CA 1
ATOM 1292 C C . ILE A 1 181 ? 1.117 -3.526 -8.379 1.00 86.88 181 ILE A C 1
ATOM 1294 O O . ILE A 1 181 ? 1.966 -4.413 -8.241 1.00 86.88 181 ILE A O 1
ATOM 1298 N N . ASP A 1 182 ? 1.218 -2.586 -9.319 1.00 87.75 182 ASP A N 1
ATOM 1299 C CA . ASP A 1 182 ? 2.342 -2.487 -10.249 1.00 87.75 182 ASP A CA 1
ATOM 1300 C C . ASP A 1 182 ? 3.661 -2.199 -9.523 1.00 87.75 182 ASP A C 1
ATOM 1302 O O . ASP A 1 182 ? 4.670 -2.843 -9.818 1.00 87.75 182 ASP A O 1
ATOM 1306 N N . ALA A 1 183 ? 3.650 -1.322 -8.513 1.00 87.25 183 ALA A N 1
ATOM 1307 C CA . ALA A 1 183 ? 4.821 -1.036 -7.684 1.00 87.25 183 ALA A CA 1
ATOM 1308 C C . ALA A 1 183 ? 5.363 -2.289 -6.985 1.00 87.25 183 ALA A C 1
ATOM 1310 O O . ALA A 1 183 ? 6.571 -2.534 -6.987 1.00 87.25 183 ALA A O 1
ATOM 1311 N N . VAL A 1 184 ? 4.474 -3.135 -6.455 1.00 85.75 184 VAL A N 1
ATOM 1312 C CA . VAL A 1 184 ? 4.856 -4.411 -5.832 1.00 85.75 184 VAL A CA 1
ATOM 1313 C C . VAL A 1 184 ? 5.438 -5.387 -6.856 1.00 85.75 184 VAL A C 1
ATOM 1315 O O . VAL A 1 184 ? 6.455 -6.024 -6.590 1.00 85.75 184 VAL A O 1
ATOM 1318 N N . ARG A 1 185 ? 4.815 -5.522 -8.032 1.00 88.38 185 ARG A N 1
ATOM 1319 C CA . ARG A 1 185 ? 5.256 -6.475 -9.064 1.00 88.38 185 ARG A CA 1
ATOM 1320 C C . ARG A 1 185 ? 6.589 -6.070 -9.677 1.00 88.38 185 ARG A C 1
ATOM 1322 O O . ARG A 1 185 ? 7.519 -6.873 -9.715 1.00 88.38 185 ARG A O 1
ATOM 1329 N N . THR A 1 186 ? 6.689 -4.819 -10.112 1.00 91.50 186 THR A N 1
ATOM 1330 C CA . THR A 1 186 ? 7.876 -4.275 -10.775 1.00 91.50 186 THR A CA 1
ATOM 1331 C C . THR A 1 186 ? 9.094 -4.300 -9.846 1.00 91.50 186 THR A C 1
ATOM 1333 O O . THR A 1 186 ? 10.211 -4.529 -10.310 1.00 91.50 186 THR A O 1
ATOM 1336 N N . ARG A 1 187 ? 8.900 -4.209 -8.520 1.00 92.38 187 ARG A N 1
ATOM 1337 C CA . ARG A 1 187 ? 9.978 -4.341 -7.527 1.00 92.38 187 ARG A CA 1
ATOM 1338 C C . ARG A 1 187 ? 10.768 -5.651 -7.633 1.00 92.38 187 ARG A C 1
ATOM 1340 O O . ARG A 1 187 ? 11.976 -5.623 -7.389 1.00 92.38 187 ARG A O 1
ATOM 1347 N N . PHE A 1 188 ? 10.138 -6.765 -8.013 1.00 95.12 188 PHE A N 1
ATOM 1348 C CA . PHE A 1 188 ? 10.808 -8.068 -8.138 1.00 95.12 188 PHE A CA 1
ATOM 1349 C C . PHE A 1 188 ? 11.740 -8.176 -9.347 1.00 95.12 188 PHE A C 1
ATOM 1351 O O . PHE A 1 188 ? 12.562 -9.087 -9.387 1.00 95.12 188 PHE A O 1
ATOM 1358 N N . LEU A 1 189 ? 11.688 -7.236 -10.296 1.00 95.50 189 LEU A N 1
ATOM 1359 C CA . LEU A 1 189 ? 12.670 -7.186 -11.381 1.00 95.50 189 LEU A CA 1
ATOM 1360 C C . LEU A 1 189 ? 14.085 -6.889 -10.860 1.00 95.50 189 LEU A C 1
ATOM 1362 O O . LEU A 1 189 ? 15.058 -7.295 -11.475 1.00 95.50 189 LEU A O 1
ATOM 1366 N N . ALA A 1 190 ? 14.221 -6.244 -9.699 1.00 95.25 190 ALA A N 1
ATOM 1367 C CA . ALA A 1 190 ? 15.506 -6.066 -9.021 1.00 95.25 190 ALA A CA 1
ATOM 1368 C C . ALA A 1 190 ? 15.722 -7.090 -7.890 1.00 95.25 190 ALA A C 1
ATOM 1370 O O . ALA A 1 190 ? 16.315 -6.760 -6.861 1.00 95.25 190 ALA A O 1
ATOM 1371 N N . ALA A 1 191 ? 15.197 -8.310 -8.051 1.00 96.62 191 ALA A N 1
ATOM 1372 C CA . ALA A 1 191 ? 15.547 -9.441 -7.198 1.00 96.62 191 ALA A CA 1
ATOM 1373 C C . ALA A 1 191 ? 16.852 -10.105 -7.675 1.00 96.62 191 ALA A C 1
ATOM 1375 O O . ALA A 1 191 ? 17.068 -10.215 -8.881 1.00 96.62 191 ALA A O 1
ATOM 1376 N N . GLU A 1 192 ? 17.699 -10.579 -6.759 1.00 96.56 192 GLU A N 1
ATOM 1377 C CA . GLU A 1 192 ? 18.901 -11.370 -7.101 1.00 96.56 192 GLU A CA 1
ATOM 1378 C C . GLU A 1 192 ? 18.548 -12.661 -7.858 1.00 96.56 192 GLU A C 1
ATOM 1380 O O . GLU A 1 192 ? 19.273 -13.095 -8.746 1.00 96.56 192 GLU A O 1
ATOM 1385 N N . GLU A 1 193 ? 17.404 -13.255 -7.526 1.00 97.44 193 GLU A N 1
ATOM 1386 C CA . GLU A 1 193 ? 16.895 -14.506 -8.081 1.00 97.44 193 GLU A CA 1
ATOM 1387 C C . GLU A 1 193 ? 16.103 -14.306 -9.385 1.00 97.44 193 GLU A C 1
ATOM 1389 O O . GLU A 1 193 ? 15.640 -15.280 -9.982 1.00 97.44 193 GLU A O 1
ATOM 1394 N N . ALA A 1 194 ? 15.906 -13.059 -9.832 1.00 95.81 194 ALA A N 1
ATOM 1395 C CA . ALA A 1 194 ? 15.229 -12.787 -11.094 1.00 95.81 194 ALA A CA 1
ATOM 1396 C C . ALA A 1 194 ? 16.070 -13.321 -12.263 1.00 95.81 194 ALA A C 1
ATOM 1398 O O . ALA A 1 194 ? 17.236 -12.965 -12.421 1.00 95.81 194 ALA A O 1
ATOM 1399 N N . VAL A 1 195 ? 15.462 -14.149 -13.119 1.00 96.56 195 VAL A N 1
ATOM 1400 C CA . VAL A 1 195 ? 16.120 -14.730 -14.303 1.00 96.56 195 VAL A CA 1
ATOM 1401 C C . VAL A 1 195 ? 16.169 -13.694 -15.432 1.00 96.56 195 VAL A C 1
ATOM 1403 O O . VAL A 1 195 ? 15.500 -13.810 -16.456 1.00 96.56 195 VAL A O 1
ATOM 1406 N N . ILE A 1 196 ? 16.944 -12.637 -15.206 1.00 94.81 196 ILE A N 1
ATOM 1407 C CA . ILE A 1 196 ? 17.207 -11.542 -16.139 1.00 94.81 196 ILE A CA 1
ATOM 1408 C C . ILE A 1 196 ? 18.712 -11.262 -16.194 1.00 94.81 196 ILE A C 1
ATOM 1410 O O . ILE A 1 196 ? 19.467 -11.611 -15.289 1.00 94.81 196 ILE A O 1
ATOM 1414 N N . ARG A 1 197 ? 19.167 -10.625 -17.274 1.00 95.81 197 ARG A N 1
ATOM 1415 C CA . ARG A 1 197 ? 20.569 -10.210 -17.430 1.00 95.81 197 ARG A CA 1
ATOM 1416 C C . ARG A 1 197 ? 20.887 -9.009 -16.538 1.00 95.81 197 ARG A C 1
ATOM 1418 O O . ARG A 1 197 ? 19.987 -8.248 -16.176 1.00 95.81 197 ARG A O 1
ATOM 1425 N N . LYS A 1 198 ? 22.166 -8.800 -16.218 1.00 95.81 198 LYS A N 1
ATOM 1426 C CA . LYS A 1 198 ? 22.575 -7.695 -15.344 1.00 95.81 198 LYS A CA 1
ATOM 1427 C C . LYS A 1 198 ? 22.258 -6.339 -15.977 1.00 95.81 198 LYS A C 1
ATOM 1429 O O . LYS A 1 198 ? 21.684 -5.489 -15.305 1.00 95.81 198 LYS A O 1
ATOM 1434 N N . GLY A 1 199 ? 22.493 -6.185 -17.282 1.00 96.50 199 GLY A N 1
ATOM 1435 C CA . GLY A 1 199 ? 22.140 -4.965 -18.014 1.00 96.50 199 GLY A CA 1
ATOM 1436 C C . GLY A 1 199 ? 20.638 -4.654 -17.983 1.00 96.50 199 GLY A C 1
ATOM 1437 O O . GLY A 1 199 ? 20.256 -3.500 -17.806 1.00 96.50 199 GLY A O 1
ATOM 1438 N N . TYR A 1 200 ? 19.776 -5.678 -18.046 1.00 97.31 200 TYR A N 1
ATOM 1439 C CA . TYR A 1 200 ? 18.328 -5.513 -17.869 1.00 97.31 200 TYR A CA 1
ATOM 1440 C C . TYR A 1 200 ? 18.012 -4.968 -16.474 1.00 97.31 200 TYR A C 1
ATOM 1442 O O . TYR A 1 200 ? 17.254 -4.009 -16.332 1.00 97.31 200 TYR A O 1
ATOM 1450 N N . GLN A 1 201 ? 18.576 -5.589 -15.433 1.00 96.81 201 GLN A N 1
ATOM 1451 C CA . GLN A 1 201 ? 18.351 -5.175 -14.049 1.00 96.81 201 GLN A CA 1
ATOM 1452 C C . GLN A 1 201 ? 18.836 -3.739 -13.812 1.00 96.81 201 GLN A C 1
ATOM 1454 O O . GLN A 1 201 ? 18.158 -2.960 -13.147 1.00 96.81 201 GLN A O 1
ATOM 1459 N N . ASP A 1 202 ? 19.970 -3.363 -14.399 1.00 95.94 202 ASP A N 1
ATOM 1460 C CA . ASP A 1 202 ? 20.500 -2.003 -14.316 1.00 95.94 202 ASP A CA 1
ATOM 1461 C C . ASP A 1 202 ? 19.607 -1.001 -15.057 1.00 95.94 202 ASP A C 1
ATOM 1463 O O . ASP A 1 202 ? 19.370 0.091 -14.546 1.00 95.94 202 ASP A O 1
ATOM 1467 N N . ALA A 1 203 ? 19.035 -1.374 -16.206 1.00 96.06 203 ALA A N 1
ATOM 1468 C CA . ALA A 1 203 ? 18.050 -0.547 -16.903 1.00 96.06 203 ALA A CA 1
ATOM 1469 C C . ALA A 1 203 ? 16.776 -0.322 -16.068 1.00 96.06 203 ALA A C 1
ATOM 1471 O O . ALA A 1 203 ? 16.234 0.780 -16.075 1.00 96.06 203 ALA A O 1
ATOM 1472 N N . VAL A 1 204 ? 16.323 -1.329 -15.309 1.00 96.31 204 VAL A N 1
ATOM 1473 C CA . VAL A 1 204 ? 15.216 -1.177 -14.345 1.00 96.31 204 VAL A CA 1
ATOM 1474 C C . VAL A 1 204 ? 15.565 -0.158 -13.259 1.00 96.31 204 VAL A C 1
ATOM 1476 O O . VAL A 1 204 ? 14.744 0.697 -12.952 1.00 96.31 204 VAL A O 1
ATOM 1479 N N . LEU A 1 205 ? 16.773 -0.219 -12.693 1.00 95.62 205 LEU A N 1
ATOM 1480 C CA . LEU A 1 205 ? 17.204 0.689 -11.620 1.00 95.62 205 LEU A CA 1
ATOM 1481 C C . LEU A 1 205 ? 17.413 2.133 -12.094 1.00 95.62 205 LEU A C 1
ATOM 1483 O O . LEU A 1 205 ? 17.220 3.070 -11.319 1.00 95.62 205 LEU A O 1
ATOM 1487 N N . LYS A 1 206 ? 17.838 2.304 -13.351 1.00 94.56 206 LYS A N 1
ATOM 1488 C CA . LYS A 1 206 ? 18.063 3.611 -13.980 1.00 94.56 206 LYS A CA 1
ATOM 1489 C C . LYS A 1 206 ? 16.774 4.297 -14.415 1.00 94.56 206 LYS A C 1
ATOM 1491 O O . LYS A 1 206 ? 16.768 5.514 -14.550 1.00 94.56 206 LYS A O 1
ATOM 1496 N N . ALA A 1 207 ? 15.708 3.542 -14.670 1.00 93.25 207 ALA A N 1
ATOM 1497 C CA . ALA A 1 207 ? 14.449 4.131 -15.091 1.00 93.25 207 ALA A CA 1
ATOM 1498 C C . ALA A 1 207 ? 13.874 5.051 -13.997 1.00 93.25 207 ALA A C 1
ATOM 1500 O O . ALA A 1 207 ? 13.971 4.786 -12.794 1.00 93.25 207 ALA A O 1
ATOM 1501 N N . GLU A 1 208 ? 13.267 6.150 -14.435 1.00 89.56 208 GLU A N 1
ATOM 1502 C CA . GLU A 1 208 ? 12.707 7.180 -13.562 1.00 89.56 208 GLU A CA 1
ATOM 1503 C C . GLU A 1 208 ? 11.191 7.243 -13.741 1.00 89.56 208 GLU A C 1
ATOM 1505 O O . GLU A 1 208 ? 10.497 6.294 -13.392 1.00 89.56 208 GLU A O 1
ATOM 1510 N N . ASP A 1 209 ? 10.651 8.330 -14.290 1.00 88.81 209 ASP A N 1
ATOM 1511 C CA . ASP A 1 209 ? 9.223 8.462 -14.553 1.00 88.81 209 ASP A CA 1
ATOM 1512 C C . ASP A 1 209 ? 8.759 7.371 -15.525 1.00 88.81 209 ASP A C 1
ATOM 1514 O O . ASP A 1 209 ? 8.901 7.496 -16.740 1.00 88.81 209 ASP A O 1
ATOM 1518 N N . GLY A 1 210 ? 8.221 6.269 -15.003 1.00 85.50 210 GLY A N 1
ATOM 1519 C CA . GLY A 1 210 ? 7.788 5.135 -15.810 1.00 85.50 210 GLY A CA 1
ATOM 1520 C C . GLY A 1 210 ? 6.565 5.440 -16.670 1.00 85.50 210 GLY A C 1
ATOM 1521 O O . GLY A 1 210 ? 6.325 4.713 -17.633 1.00 85.50 210 GLY A O 1
ATOM 1522 N N . GLY A 1 211 ? 5.817 6.510 -16.381 1.00 85.56 211 GLY A N 1
ATOM 1523 C CA . GLY A 1 211 ? 4.742 6.996 -17.244 1.00 85.56 211 GLY A CA 1
ATOM 1524 C C . GLY A 1 211 ? 5.275 7.550 -18.566 1.00 85.56 211 GLY A C 1
ATOM 1525 O O . GLY A 1 211 ? 4.676 7.307 -19.611 1.00 85.56 211 GLY A O 1
ATOM 1526 N N . ASN A 1 212 ? 6.433 8.214 -18.523 1.00 88.50 212 ASN A N 1
ATOM 1527 C CA . ASN A 1 212 ? 7.100 8.794 -19.693 1.00 88.50 212 ASN A CA 1
ATOM 1528 C C . ASN A 1 212 ? 8.210 7.909 -20.282 1.00 88.50 212 ASN A C 1
ATOM 1530 O O . ASN A 1 212 ? 8.464 7.950 -21.482 1.00 88.50 212 ASN A O 1
ATOM 1534 N N . SER A 1 213 ? 8.876 7.101 -19.458 1.00 91.94 213 SER A N 1
ATOM 1535 C CA . SER A 1 213 ? 10.031 6.280 -19.850 1.00 91.94 213 SER A CA 1
ATOM 1536 C C . SER A 1 213 ? 9.672 4.848 -20.238 1.00 91.94 213 SER A C 1
ATOM 1538 O O . SER A 1 213 ? 10.556 4.098 -20.646 1.00 91.94 213 SER A O 1
ATOM 1540 N N . THR A 1 214 ? 8.396 4.449 -20.162 1.00 94.56 214 THR A N 1
ATOM 1541 C CA . THR A 1 214 ? 7.928 3.144 -20.653 1.00 94.56 214 THR A CA 1
ATOM 1542 C C . THR A 1 214 ? 6.809 3.284 -21.676 1.00 94.56 214 THR A C 1
ATOM 1544 O O . THR A 1 214 ? 5.983 4.192 -21.609 1.00 94.56 214 THR A O 1
ATOM 1547 N N . ILE A 1 215 ? 6.725 2.329 -22.599 1.00 93.19 215 ILE A N 1
ATOM 1548 C CA . ILE A 1 215 ? 5.704 2.308 -23.648 1.00 93.19 215 ILE A CA 1
ATOM 1549 C C . ILE A 1 215 ? 5.202 0.890 -23.889 1.00 93.19 215 ILE A C 1
ATOM 1551 O O . ILE A 1 215 ? 5.943 -0.069 -23.673 1.00 93.19 215 ILE A O 1
ATOM 1555 N N . ARG A 1 216 ? 3.945 0.754 -24.331 1.00 93.25 216 ARG A N 1
ATOM 1556 C CA . ARG A 1 216 ? 3.407 -0.517 -24.825 1.00 93.25 216 ARG A CA 1
ATOM 1557 C C . ARG A 1 216 ? 3.583 -0.605 -26.335 1.00 93.25 216 ARG A C 1
ATOM 1559 O O . ARG A 1 216 ? 3.132 0.279 -27.052 1.00 93.25 216 ARG A O 1
ATOM 1566 N N . THR A 1 217 ? 4.248 -1.656 -26.795 1.00 93.06 217 THR A N 1
ATOM 1567 C CA . THR A 1 217 ? 4.610 -1.838 -28.201 1.00 93.06 217 THR A CA 1
ATOM 1568 C C . THR A 1 217 ? 4.804 -3.321 -28.511 1.00 93.06 217 THR A C 1
ATOM 1570 O O . THR A 1 217 ? 5.124 -4.111 -27.624 1.00 93.06 217 THR A O 1
ATOM 1573 N N . ASP A 1 218 ? 4.618 -3.699 -29.769 1.00 92.12 218 ASP A N 1
ATOM 1574 C CA . ASP A 1 218 ? 4.923 -5.028 -30.304 1.00 92.12 218 ASP A CA 1
ATOM 1575 C C . ASP A 1 218 ? 6.365 -5.137 -30.838 1.00 92.12 218 ASP A C 1
ATOM 1577 O O . ASP A 1 218 ? 6.843 -6.240 -31.105 1.00 92.12 218 ASP A O 1
ATOM 1581 N N . VAL A 1 219 ? 7.084 -4.011 -30.961 1.00 95.00 219 VAL A N 1
ATOM 1582 C CA . VAL A 1 219 ? 8.463 -3.940 -31.475 1.00 95.00 219 VAL A CA 1
ATOM 1583 C C . VAL A 1 219 ? 9.379 -4.882 -30.699 1.00 95.00 219 VAL A C 1
ATOM 1585 O O . VAL A 1 219 ? 10.137 -5.644 -31.291 1.00 95.00 219 VAL A O 1
ATOM 1588 N N . TYR A 1 220 ? 9.277 -4.881 -29.371 1.00 94.81 220 TYR A N 1
ATOM 1589 C CA . TYR A 1 220 ? 10.110 -5.712 -28.506 1.00 94.81 220 TYR A CA 1
ATOM 1590 C C . TYR A 1 220 ? 9.874 -7.213 -28.689 1.00 94.81 220 TYR A C 1
ATOM 1592 O O . TYR A 1 220 ? 10.831 -7.985 -28.699 1.00 94.81 220 TYR A O 1
ATOM 1600 N N . ASP A 1 221 ? 8.622 -7.635 -28.859 1.00 91.81 221 ASP A N 1
ATOM 1601 C CA . ASP A 1 221 ? 8.298 -9.040 -29.097 1.00 91.81 221 ASP A CA 1
ATOM 1602 C C . ASP A 1 221 ? 8.783 -9.480 -30.481 1.00 91.81 221 ASP A C 1
ATOM 1604 O O . ASP A 1 221 ? 9.464 -10.502 -30.590 1.00 91.81 221 ASP A O 1
ATOM 1608 N N . LYS A 1 222 ? 8.537 -8.662 -31.513 1.00 93.38 222 LYS A N 1
ATOM 1609 C CA . LYS A 1 222 ? 8.974 -8.932 -32.889 1.00 93.38 222 LYS A CA 1
ATOM 1610 C C . LYS A 1 222 ? 10.494 -9.063 -33.002 1.00 93.38 222 LYS A C 1
ATOM 1612 O O . LYS A 1 222 ? 10.970 -10.034 -33.581 1.00 93.38 222 LYS A O 1
ATOM 1617 N N . LEU A 1 223 ? 11.258 -8.139 -32.412 1.00 96.00 223 LEU A N 1
ATOM 1618 C CA . LEU A 1 223 ? 12.729 -8.168 -32.450 1.00 96.00 223 LEU A CA 1
ATOM 1619 C C . LEU A 1 223 ? 13.326 -9.366 -31.695 1.00 96.00 223 LEU A C 1
ATOM 1621 O O . LEU A 1 223 ? 14.416 -9.823 -32.025 1.00 96.00 223 LEU A O 1
ATOM 1625 N N . ARG A 1 224 ? 12.600 -9.903 -30.707 1.00 93.94 224 ARG A N 1
ATOM 1626 C CA . ARG A 1 224 ? 12.965 -11.121 -29.965 1.00 93.94 224 ARG A CA 1
ATOM 1627 C C . ARG A 1 224 ? 12.477 -12.410 -30.634 1.00 93.94 224 ARG A C 1
ATOM 1629 O O . ARG A 1 224 ? 12.638 -13.485 -30.060 1.00 93.94 224 ARG A O 1
ATOM 1636 N N . GLY A 1 225 ? 11.863 -12.314 -31.814 1.00 90.62 225 GLY A N 1
ATOM 1637 C CA . GLY A 1 225 ? 11.336 -13.455 -32.564 1.00 90.62 225 GLY A CA 1
ATOM 1638 C C . GLY A 1 225 ? 9.981 -13.975 -32.073 1.00 90.62 225 GLY A C 1
ATOM 1639 O O . GLY A 1 225 ? 9.491 -14.977 -32.592 1.00 90.62 225 GLY A O 1
ATOM 1640 N N . THR A 1 226 ? 9.338 -13.306 -31.114 1.00 88.44 226 THR A N 1
ATOM 1641 C CA . THR A 1 226 ? 7.977 -13.638 -30.673 1.00 88.44 226 THR A CA 1
ATOM 1642 C C . THR A 1 226 ? 6.973 -12.971 -31.608 1.00 88.44 226 THR A C 1
ATOM 1644 O O . THR A 1 226 ? 6.471 -11.877 -31.352 1.00 88.44 226 THR A O 1
ATOM 1647 N N . ILE A 1 227 ? 6.686 -13.641 -32.719 1.00 84.94 227 ILE A N 1
ATOM 1648 C CA . ILE A 1 227 ? 5.731 -13.198 -33.738 1.00 84.94 227 ILE A CA 1
ATOM 1649 C C . ILE A 1 227 ? 4.432 -14.012 -33.622 1.00 84.94 227 ILE A C 1
ATOM 1651 O O . ILE A 1 227 ? 4.482 -15.226 -33.446 1.00 84.94 227 ILE A O 1
ATOM 1655 N N . GLY A 1 228 ? 3.266 -13.358 -33.684 1.00 81.25 228 GLY A N 1
ATOM 1656 C CA . GLY A 1 228 ? 1.958 -14.041 -33.649 1.00 81.25 228 GLY A CA 1
ATOM 1657 C C . GLY A 1 228 ? 0.926 -13.487 -32.662 1.00 81.25 228 GLY A C 1
ATOM 1658 O O . GLY A 1 228 ? -0.199 -13.983 -32.630 1.00 81.25 228 GLY A O 1
ATOM 1659 N N . TRP A 1 229 ? 1.264 -12.461 -31.877 1.00 81.25 229 TRP A N 1
ATOM 1660 C CA . TRP A 1 229 ? 0.255 -11.707 -31.130 1.00 81.25 229 TRP A CA 1
ATOM 1661 C C . TRP A 1 229 ? -0.740 -11.028 -32.093 1.00 81.25 229 TRP A C 1
ATOM 1663 O O . TRP A 1 229 ? -0.308 -10.533 -33.138 1.00 81.25 229 TRP A O 1
ATOM 1673 N N . PRO A 1 230 ? -2.050 -10.981 -31.773 1.00 82.50 230 PRO A N 1
ATOM 1674 C CA . PRO A 1 230 ? -3.017 -10.234 -32.574 1.00 82.50 230 PRO A CA 1
ATOM 1675 C C . PRO A 1 230 ? -2.703 -8.733 -32.602 1.00 82.50 230 PRO A C 1
ATOM 1677 O O . PRO A 1 230 ? -2.032 -8.206 -31.711 1.00 82.50 230 PRO A O 1
ATOM 1680 N N . GLU A 1 231 ? -3.233 -8.028 -33.601 1.00 82.44 231 GLU A N 1
ATOM 1681 C CA . GLU A 1 231 ? -3.111 -6.571 -33.685 1.00 82.44 231 GLU A CA 1
ATOM 1682 C C . GLU A 1 231 ? -3.638 -5.895 -32.404 1.00 82.44 231 GLU A C 1
ATOM 1684 O O . GLU A 1 231 ? -4.662 -6.292 -31.846 1.00 82.44 231 GLU A O 1
ATOM 1689 N N . GLY A 1 232 ? -2.904 -4.895 -31.907 1.00 76.12 232 GLY A N 1
ATOM 1690 C CA . GLY A 1 232 ? -3.222 -4.179 -30.666 1.00 76.12 232 GLY A CA 1
ATOM 1691 C C . GLY A 1 232 ? -2.630 -4.782 -29.384 1.00 76.12 232 GLY A C 1
ATOM 1692 O O . GLY A 1 232 ? -2.702 -4.144 -28.332 1.00 76.12 232 GLY A O 1
ATOM 1693 N N . TYR A 1 233 ? -2.000 -5.961 -29.444 1.00 81.44 233 TYR A N 1
ATOM 1694 C CA . TYR A 1 233 ? -1.273 -6.548 -28.314 1.00 81.44 233 TYR A CA 1
ATOM 1695 C C . TYR A 1 233 ? 0.216 -6.184 -28.349 1.00 81.44 233 TYR A C 1
ATOM 1697 O O . TYR A 1 233 ? 0.841 -6.143 -29.404 1.00 81.44 233 TYR A O 1
ATOM 1705 N N . GLY A 1 234 ? 0.805 -5.961 -27.174 1.00 85.81 234 GLY A N 1
ATOM 1706 C CA . GLY A 1 234 ? 2.241 -5.734 -27.030 1.00 85.81 234 GLY A CA 1
ATOM 1707 C C . GLY A 1 234 ? 2.683 -5.688 -25.569 1.00 85.81 234 GLY A C 1
ATOM 1708 O O . GLY A 1 234 ? 1.878 -5.452 -24.661 1.00 85.81 234 GLY A O 1
ATOM 1709 N N . GLY A 1 235 ? 3.974 -5.902 -25.329 1.00 88.50 235 GLY A N 1
ATOM 1710 C CA . GLY A 1 235 ? 4.590 -5.751 -24.011 1.00 88.50 235 GLY A CA 1
ATOM 1711 C C . GLY A 1 235 ? 4.815 -4.282 -23.638 1.00 88.50 235 GLY A C 1
ATOM 1712 O O . GLY A 1 235 ? 5.018 -3.435 -24.506 1.00 88.50 235 GLY A O 1
ATOM 1713 N N . ARG A 1 236 ? 4.788 -3.951 -22.335 1.00 94.81 236 ARG A N 1
ATOM 1714 C CA . ARG A 1 236 ? 5.293 -2.647 -21.857 1.00 94.81 236 ARG A CA 1
ATOM 1715 C C . ARG A 1 236 ? 6.715 -2.780 -21.357 1.00 94.81 236 ARG A C 1
ATOM 1717 O O . ARG A 1 236 ? 6.983 -3.621 -20.503 1.00 94.81 236 ARG A O 1
ATOM 1724 N N . GLY A 1 237 ? 7.590 -1.930 -21.870 1.00 95.38 237 GLY A N 1
ATOM 1725 C CA . GLY A 1 237 ? 8.981 -1.876 -21.453 1.00 95.38 237 GLY A CA 1
ATOM 1726 C C . GLY A 1 237 ? 9.554 -0.472 -21.505 1.00 95.38 237 GLY A C 1
ATOM 1727 O O . GLY A 1 237 ? 8.927 0.440 -22.047 1.00 95.38 237 GLY A O 1
ATOM 1728 N N . VAL A 1 238 ? 10.743 -0.321 -20.929 1.00 96.25 238 VAL A N 1
ATOM 1729 C CA . VAL A 1 238 ? 11.526 0.918 -20.955 1.00 96.25 238 VAL A CA 1
ATOM 1730 C C . VAL A 1 238 ? 11.814 1.296 -22.406 1.00 96.25 238 VAL A C 1
ATOM 1732 O O . VAL A 1 238 ? 12.182 0.439 -23.209 1.00 96.25 238 VAL A O 1
ATOM 1735 N N . ILE A 1 239 ? 11.600 2.563 -22.752 1.00 96.06 239 ILE A N 1
ATOM 1736 C CA . ILE A 1 239 ? 11.872 3.120 -24.078 1.00 96.06 239 ILE A CA 1
ATOM 1737 C C . ILE A 1 239 ? 13.375 3.037 -24.356 1.00 96.06 239 ILE A C 1
ATOM 1739 O O . ILE A 1 239 ? 14.193 3.440 -23.534 1.00 96.06 239 ILE A O 1
ATOM 1743 N N . ASN A 1 240 ? 13.735 2.523 -25.529 1.00 96.94 240 ASN A N 1
ATOM 1744 C CA . ASN A 1 240 ? 15.119 2.372 -25.966 1.00 96.94 240 ASN A CA 1
ATOM 1745 C C . ASN A 1 240 ? 15.256 2.685 -27.472 1.00 96.94 240 ASN A C 1
ATOM 1747 O O . ASN A 1 240 ? 14.265 3.001 -28.140 1.00 96.94 240 ASN A O 1
ATOM 1751 N N . LEU A 1 241 ? 16.469 2.596 -28.026 1.00 98.06 241 LEU A N 1
ATOM 1752 C CA . LEU A 1 241 ? 16.723 2.940 -29.430 1.00 98.06 241 LEU A CA 1
ATOM 1753 C C . LEU A 1 241 ? 15.940 2.070 -30.416 1.00 98.06 241 LEU A C 1
ATOM 1755 O O . LEU A 1 241 ? 15.534 2.571 -31.456 1.00 98.06 241 LEU A O 1
ATOM 1759 N N . SER A 1 242 ? 15.667 0.805 -30.093 1.00 98.00 242 SER A N 1
ATOM 1760 C CA . SER A 1 242 ? 14.878 -0.063 -30.970 1.00 98.00 242 SER A CA 1
ATOM 1761 C C . SER A 1 242 ? 13.432 0.411 -31.113 1.00 98.00 242 SER A C 1
ATOM 1763 O O . SER A 1 242 ? 12.887 0.367 -32.214 1.00 98.00 242 SER A O 1
ATOM 1765 N N . TYR A 1 243 ? 12.811 0.921 -30.048 1.00 97.75 243 TYR A N 1
ATOM 1766 C CA . TYR A 1 243 ? 11.501 1.568 -30.167 1.00 97.75 243 TYR A CA 1
ATOM 1767 C C . TYR A 1 243 ? 11.591 2.900 -30.926 1.00 97.75 243 TYR A C 1
ATOM 1769 O O . TYR A 1 243 ? 10.794 3.156 -31.828 1.00 97.75 243 TYR A O 1
ATOM 1777 N N . VAL A 1 244 ? 12.579 3.738 -30.592 1.00 97.62 244 VAL A N 1
ATOM 1778 C CA . VAL A 1 244 ? 12.763 5.056 -31.224 1.00 97.62 244 VAL A CA 1
ATOM 1779 C C . VAL A 1 244 ? 12.980 4.931 -32.735 1.00 97.62 244 VAL A C 1
ATOM 1781 O O . VAL A 1 244 ? 12.390 5.693 -33.499 1.00 97.62 244 VAL A O 1
ATOM 1784 N N . ASP A 1 245 ? 13.785 3.966 -33.173 1.00 98.25 245 ASP A N 1
ATOM 1785 C CA . ASP A 1 245 ? 14.068 3.706 -34.585 1.00 98.25 245 ASP A CA 1
ATOM 1786 C C . ASP A 1 245 ? 12.813 3.240 -35.333 1.00 98.25 245 ASP A C 1
ATOM 1788 O O . ASP A 1 245 ? 12.529 3.741 -36.422 1.00 98.25 245 ASP A O 1
ATOM 1792 N N . ALA A 1 246 ? 12.005 2.363 -34.726 1.00 97.19 246 ALA A N 1
ATOM 1793 C CA . ALA A 1 246 ? 10.733 1.934 -35.305 1.00 97.19 246 ALA A CA 1
ATOM 1794 C C . ALA A 1 246 ? 9.767 3.117 -35.511 1.00 97.19 246 ALA A C 1
ATOM 1796 O O . ALA A 1 246 ? 9.186 3.260 -36.585 1.00 97.19 246 ALA A O 1
ATOM 1797 N N . VAL A 1 247 ? 9.646 4.015 -34.525 1.00 96.50 247 VAL A N 1
ATOM 1798 C CA . VAL A 1 247 ? 8.814 5.231 -34.639 1.00 96.50 247 VAL A CA 1
ATOM 1799 C C . VAL A 1 247 ? 9.351 6.197 -35.700 1.00 96.50 247 VAL A C 1
ATOM 1801 O O . VAL A 1 247 ? 8.572 6.869 -36.372 1.00 96.50 247 VAL A O 1
ATOM 1804 N N . LYS A 1 248 ? 10.674 6.254 -35.893 1.00 97.69 248 LYS A N 1
ATOM 1805 C CA . LYS A 1 248 ? 11.322 7.055 -36.945 1.00 97.69 248 LYS A CA 1
ATOM 1806 C C . LYS A 1 248 ? 11.242 6.425 -38.342 1.00 97.69 248 LYS A C 1
ATOM 1808 O O . LYS A 1 248 ? 11.737 7.027 -39.292 1.00 97.69 248 LYS A O 1
ATOM 1813 N N . GLY A 1 249 ? 10.631 5.248 -38.483 1.00 97.50 249 GLY A N 1
ATOM 1814 C CA . GLY A 1 249 ? 10.452 4.576 -39.770 1.00 97.50 249 GLY A CA 1
ATOM 1815 C C . GLY A 1 249 ? 11.660 3.763 -40.241 1.00 97.50 249 GLY A C 1
ATOM 1816 O O . GLY A 1 249 ? 11.739 3.437 -41.424 1.00 97.50 249 GLY A O 1
ATOM 1817 N N . VAL A 1 250 ? 12.598 3.420 -39.350 1.00 97.88 250 VAL A N 1
ATOM 1818 C CA . VAL A 1 250 ? 13.630 2.416 -39.657 1.00 97.88 250 VAL A CA 1
ATOM 1819 C C . VAL A 1 250 ? 12.935 1.083 -39.933 1.00 97.88 250 VAL A C 1
ATOM 1821 O O . VAL A 1 250 ? 12.034 0.687 -39.189 1.00 97.88 250 VAL A O 1
ATOM 1824 N N . SER A 1 251 ? 13.335 0.395 -41.007 1.00 97.88 251 SER A N 1
ATOM 1825 C CA . SER A 1 251 ? 12.704 -0.873 -41.379 1.00 97.88 251 SER A CA 1
ATOM 1826 C C . SER A 1 251 ? 12.891 -1.926 -40.285 1.00 97.88 251 SER A C 1
ATOM 1828 O O . SER A 1 251 ? 13.852 -1.885 -39.507 1.00 97.88 251 SER A O 1
ATOM 1830 N N . PHE A 1 252 ? 11.969 -2.887 -40.226 1.00 96.44 252 PHE A N 1
ATOM 1831 C CA . PHE A 1 252 ? 12.053 -3.968 -39.251 1.00 96.44 252 PHE A CA 1
ATOM 1832 C C . PHE A 1 252 ? 13.366 -4.746 -39.392 1.00 96.44 252 PHE A C 1
ATOM 1834 O O . PHE A 1 252 ? 14.001 -5.030 -38.386 1.00 96.44 252 PHE A O 1
ATOM 1841 N N . GLU A 1 253 ? 13.805 -5.023 -40.619 1.00 97.62 253 GLU A N 1
ATOM 1842 C CA . GLU A 1 253 ? 15.014 -5.797 -40.916 1.00 97.62 253 GLU A CA 1
ATOM 1843 C C . GLU A 1 253 ? 16.277 -5.106 -40.390 1.00 97.62 253 GLU A C 1
ATOM 1845 O O . GLU A 1 253 ? 17.139 -5.754 -39.792 1.00 97.62 253 GLU A O 1
ATOM 1850 N N . GLU A 1 254 ? 16.385 -3.786 -40.569 1.00 98.06 254 GLU A N 1
ATOM 1851 C CA . GLU A 1 254 ? 17.532 -3.035 -40.053 1.00 98.06 254 GLU A CA 1
ATOM 1852 C C . GLU A 1 254 ? 17.489 -2.943 -38.524 1.00 98.06 254 GLU A C 1
ATOM 1854 O O . GLU A 1 254 ? 18.503 -3.155 -37.858 1.00 98.06 254 GLU A O 1
ATOM 1859 N N . ASN A 1 255 ? 16.313 -2.710 -37.936 1.00 98.19 255 ASN A N 1
ATOM 1860 C CA . ASN A 1 255 ? 16.168 -2.686 -36.482 1.00 98.19 255 ASN A CA 1
ATOM 1861 C C . ASN A 1 255 ? 16.460 -4.062 -35.855 1.00 98.19 255 ASN A C 1
ATOM 1863 O O . ASN A 1 255 ? 17.128 -4.144 -34.827 1.00 98.19 255 ASN A O 1
ATOM 1867 N N . GLU A 1 256 ? 16.034 -5.151 -36.500 1.00 98.06 256 GLU A N 1
ATOM 1868 C CA . GLU A 1 256 ? 16.321 -6.528 -36.089 1.00 98.06 256 GLU A CA 1
ATOM 1869 C C . GLU A 1 256 ? 17.823 -6.817 -36.127 1.00 98.06 256 GLU A C 1
ATOM 1871 O O . GLU A 1 256 ? 18.376 -7.375 -35.177 1.00 98.06 256 GLU A O 1
ATOM 1876 N N . LYS A 1 257 ? 18.521 -6.374 -37.177 1.00 98.06 257 LYS A N 1
ATOM 1877 C CA . LYS A 1 257 ? 19.980 -6.479 -37.268 1.00 98.06 257 LYS A CA 1
ATOM 1878 C C . LYS A 1 257 ? 20.677 -5.716 -36.138 1.00 98.06 257 LYS A C 1
ATOM 1880 O O . LYS A 1 257 ? 21.568 -6.267 -35.491 1.00 98.06 257 LYS A O 1
ATOM 1885 N N . LEU A 1 258 ? 20.268 -4.475 -35.868 1.00 98.12 258 LEU A N 1
ATOM 1886 C CA . LEU A 1 258 ? 20.822 -3.657 -34.782 1.00 98.12 258 LEU A CA 1
ATOM 1887 C C . LEU A 1 258 ? 20.526 -4.255 -33.399 1.00 98.12 258 LEU A C 1
ATOM 1889 O O . LEU A 1 258 ? 21.389 -4.239 -32.520 1.00 98.12 258 LEU A O 1
ATOM 1893 N N . TYR A 1 259 ? 19.335 -4.825 -33.213 1.00 98.12 259 TYR A N 1
ATOM 1894 C CA . TYR A 1 259 ? 18.957 -5.542 -31.998 1.00 98.12 259 TYR A CA 1
ATOM 1895 C C . TYR A 1 259 ? 19.836 -6.783 -31.786 1.00 98.12 259 TYR A C 1
ATOM 1897 O O . TYR A 1 259 ? 20.382 -6.960 -30.700 1.00 98.12 259 TYR A O 1
ATOM 1905 N N . LYS A 1 260 ? 20.055 -7.598 -32.829 1.00 97.69 260 LYS A N 1
ATOM 1906 C CA . LYS A 1 260 ? 20.941 -8.778 -32.784 1.00 97.69 260 LYS A CA 1
ATOM 1907 C C . LYS A 1 260 ? 22.393 -8.408 -32.455 1.00 97.69 260 LYS A C 1
ATOM 1909 O O . LYS A 1 260 ? 23.053 -9.129 -31.710 1.00 97.69 260 LYS A O 1
ATOM 1914 N N . ILE A 1 261 ? 22.890 -7.270 -32.951 1.00 97.62 261 ILE A N 1
ATOM 1915 C CA . ILE A 1 261 ? 24.216 -6.742 -32.573 1.00 97.62 261 ILE A CA 1
ATOM 1916 C C . ILE A 1 261 ? 24.262 -6.418 -31.073 1.00 97.62 261 ILE A C 1
ATOM 1918 O O . ILE A 1 261 ? 25.209 -6.810 -30.390 1.00 97.62 261 ILE A O 1
ATOM 1922 N N . ALA A 1 262 ? 23.240 -5.736 -30.549 1.00 97.31 262 ALA A N 1
ATOM 1923 C CA . ALA A 1 262 ? 23.153 -5.411 -29.126 1.00 97.31 262 ALA A CA 1
ATOM 1924 C C . ALA A 1 262 ? 23.032 -6.668 -28.246 1.00 97.31 262 ALA A C 1
ATOM 1926 O O . ALA A 1 262 ? 23.691 -6.751 -27.212 1.00 97.31 262 ALA A O 1
ATOM 1927 N N . GLU A 1 263 ? 22.263 -7.668 -28.683 1.00 96.25 263 GLU A N 1
ATOM 1928 C CA . GLU A 1 263 ? 22.156 -8.972 -28.020 1.00 96.25 263 GLU A CA 1
ATOM 1929 C C . GLU A 1 263 ? 23.508 -9.696 -27.957 1.00 96.25 263 GLU A C 1
ATOM 1931 O O . GLU A 1 263 ? 23.909 -10.177 -26.892 1.00 96.25 263 GLU A O 1
ATOM 1936 N N . GLY A 1 264 ? 24.262 -9.700 -29.062 1.00 96.31 264 GLY A N 1
ATOM 1937 C CA . GLY A 1 264 ? 25.621 -10.245 -29.115 1.00 96.31 264 GLY A CA 1
ATOM 1938 C C . GLY A 1 264 ? 26.618 -9.515 -28.206 1.00 96.31 264 GLY A C 1
ATOM 1939 O O . GLY A 1 264 ? 27.585 -10.120 -27.744 1.00 96.31 264 GLY A O 1
ATOM 1940 N N . ALA A 1 265 ? 26.368 -8.239 -27.890 1.00 95.44 265 ALA A N 1
ATOM 1941 C CA . ALA A 1 265 ? 27.173 -7.449 -26.957 1.00 95.44 265 ALA A CA 1
ATOM 1942 C C . ALA A 1 265 ? 26.862 -7.733 -25.470 1.00 95.44 265 ALA A C 1
ATOM 1944 O O . ALA A 1 265 ? 27.534 -7.203 -24.579 1.00 95.44 265 ALA A O 1
ATOM 1945 N N . GLY A 1 266 ? 25.867 -8.578 -25.179 1.00 96.00 266 GLY A N 1
ATOM 1946 C CA . GLY A 1 266 ? 25.499 -8.971 -23.823 1.00 96.00 266 GLY A CA 1
ATOM 1947 C C . GLY A 1 266 ? 24.935 -7.812 -23.002 1.00 96.00 266 GLY A C 1
ATOM 1948 O O . GLY A 1 266 ? 24.042 -7.106 -23.454 1.00 96.00 266 GLY A O 1
ATOM 1949 N N . ASP A 1 267 ? 25.437 -7.598 -21.780 1.00 96.50 267 ASP A N 1
ATOM 1950 C CA . ASP A 1 267 ? 24.892 -6.561 -20.884 1.00 96.50 267 ASP A CA 1
ATOM 1951 C C . ASP A 1 267 ? 25.030 -5.135 -21.447 1.00 96.50 267 ASP A C 1
ATOM 1953 O O . ASP A 1 267 ? 24.233 -4.259 -21.112 1.00 96.50 267 ASP A O 1
ATOM 1957 N N . LYS A 1 268 ? 25.976 -4.914 -22.372 1.00 95.88 268 LYS A N 1
ATOM 1958 C CA . LYS A 1 268 ? 26.141 -3.638 -23.086 1.00 95.88 268 LYS A CA 1
ATOM 1959 C C . LYS A 1 268 ? 24.949 -3.287 -23.978 1.00 95.88 268 LYS A C 1
ATOM 1961 O O . LYS A 1 268 ? 24.761 -2.121 -24.306 1.00 95.88 268 LYS A O 1
ATOM 1966 N N . GLY A 1 269 ? 24.099 -4.255 -24.325 1.00 96.56 269 GLY A N 1
ATOM 1967 C CA . GLY A 1 269 ? 22.861 -4.005 -25.063 1.00 96.56 269 GLY A CA 1
ATOM 1968 C C . GLY A 1 269 ? 21.825 -3.160 -24.306 1.00 96.56 269 GLY A C 1
ATOM 1969 O O . GLY A 1 269 ? 20.856 -2.705 -24.920 1.00 96.56 269 GLY A O 1
ATOM 1970 N N . TRP A 1 270 ? 22.040 -2.917 -23.006 1.00 97.25 270 TRP A N 1
ATOM 1971 C CA . TRP A 1 270 ? 21.269 -2.005 -22.149 1.00 97.25 270 TRP A CA 1
ATOM 1972 C C . TRP A 1 270 ? 22.071 -0.775 -21.686 1.00 97.25 270 TRP A C 1
ATOM 1974 O O . TRP A 1 270 ? 21.599 -0.011 -20.843 1.00 97.25 270 TRP A O 1
ATOM 1984 N N . GLU A 1 271 ? 23.290 -0.580 -22.195 1.00 93.19 271 GLU A N 1
ATOM 1985 C CA . GLU A 1 271 ? 24.129 0.559 -21.825 1.00 93.19 271 GLU A CA 1
ATOM 1986 C C . GLU A 1 271 ? 23.499 1.879 -22.287 1.00 93.19 271 GLU A C 1
ATOM 1988 O O . GLU A 1 271 ? 22.909 1.979 -23.364 1.00 93.19 271 GLU A O 1
ATOM 1993 N N . GLU A 1 272 ? 23.607 2.908 -21.453 1.00 86.44 272 GLU A N 1
ATOM 1994 C CA . GLU A 1 272 ? 23.008 4.208 -21.732 1.00 86.44 272 GLU A CA 1
ATOM 1995 C C . GLU A 1 272 ? 23.575 4.812 -23.025 1.00 86.44 272 GLU A C 1
ATOM 1997 O O . GLU A 1 272 ? 24.752 4.657 -23.342 1.00 86.44 272 GLU A O 1
ATOM 2002 N N . GLY A 1 273 ? 22.714 5.447 -23.820 1.00 86.94 273 GLY A N 1
ATOM 2003 C CA . GLY A 1 273 ? 23.068 5.963 -25.145 1.00 86.94 273 GLY A CA 1
ATOM 2004 C C . GLY A 1 273 ? 23.113 4.912 -26.263 1.00 86.94 273 GLY A C 1
ATOM 2005 O O . GLY A 1 273 ? 22.968 5.289 -27.420 1.00 86.94 273 GLY A O 1
ATOM 2006 N N . ASN A 1 274 ? 23.226 3.616 -25.941 1.00 89.94 274 ASN A N 1
ATOM 2007 C CA . ASN A 1 274 ? 23.267 2.516 -26.919 1.00 89.94 274 ASN A CA 1
ATOM 2008 C C . ASN A 1 274 ? 22.192 1.437 -26.695 1.00 89.94 274 ASN A C 1
ATOM 2010 O O . ASN A 1 274 ? 22.131 0.459 -27.444 1.00 89.94 274 ASN A O 1
ATOM 2014 N N . ALA A 1 275 ? 21.341 1.600 -25.679 1.00 96.56 275 ALA A N 1
ATOM 2015 C CA . ALA A 1 275 ? 20.368 0.599 -25.268 1.00 96.56 275 ALA A CA 1
ATOM 2016 C C . ALA A 1 275 ? 19.393 0.251 -26.403 1.00 96.56 275 ALA A C 1
ATOM 2018 O O . ALA A 1 275 ? 18.679 1.112 -26.921 1.00 96.56 275 ALA A O 1
ATOM 2019 N N . ARG A 1 276 ? 19.332 -1.034 -26.756 1.00 97.94 276 ARG A N 1
ATOM 2020 C CA . ARG A 1 276 ? 18.417 -1.603 -27.766 1.00 97.94 276 ARG A CA 1
ATOM 2021 C C . ARG A 1 276 ? 17.677 -2.829 -27.254 1.00 97.94 276 ARG A C 1
ATOM 2023 O O . ARG A 1 276 ? 16.564 -3.108 -27.695 1.00 97.94 276 ARG A O 1
ATOM 2030 N N . MET A 1 277 ? 18.268 -3.540 -26.298 1.00 97.75 277 MET A N 1
ATOM 2031 C CA . MET A 1 277 ? 17.668 -4.743 -25.746 1.00 97.75 277 MET A CA 1
ATOM 2032 C C . MET A 1 277 ? 16.427 -4.418 -24.915 1.00 97.75 277 MET A C 1
ATOM 2034 O O . MET A 1 277 ? 16.349 -3.399 -24.225 1.00 97.75 277 MET A O 1
ATOM 2038 N N . THR A 1 278 ? 15.430 -5.294 -25.006 1.00 97.19 278 THR A N 1
ATOM 2039 C CA . THR A 1 278 ? 14.147 -5.129 -24.323 1.00 97.19 278 THR A CA 1
ATOM 2040 C C . THR A 1 278 ? 14.312 -5.146 -22.803 1.00 97.19 278 THR A C 1
ATOM 2042 O O . THR A 1 278 ? 14.970 -6.030 -22.255 1.00 97.19 278 THR A O 1
ATOM 2045 N N . THR A 1 279 ? 13.628 -4.222 -22.125 1.00 97.12 279 THR A N 1
ATOM 2046 C CA . THR A 1 279 ? 13.468 -4.205 -20.662 1.00 97.12 279 THR A CA 1
ATOM 2047 C C . THR A 1 279 ? 11.985 -4.095 -20.329 1.00 97.12 279 THR A C 1
ATOM 2049 O O . THR A 1 279 ? 11.450 -2.990 -20.274 1.00 97.12 279 THR A O 1
ATOM 2052 N N . TYR A 1 280 ? 11.287 -5.215 -20.134 1.00 96.62 280 TYR A N 1
ATOM 2053 C CA . TYR A 1 280 ? 9.885 -5.193 -19.706 1.00 96.62 280 TYR A CA 1
ATOM 2054 C C . TYR A 1 280 ? 9.747 -4.721 -18.255 1.00 96.62 280 TYR A C 1
ATOM 2056 O O . TYR A 1 280 ? 10.344 -5.279 -17.334 1.00 96.62 280 TYR A O 1
ATOM 2064 N N . ALA A 1 281 ? 8.942 -3.684 -18.050 1.00 95.00 281 ALA A N 1
ATOM 2065 C CA . ALA A 1 281 ? 8.705 -3.086 -16.746 1.00 95.00 281 ALA A CA 1
ATOM 2066 C C . ALA A 1 281 ? 7.376 -2.321 -16.747 1.00 95.00 281 ALA A C 1
ATOM 2068 O O . ALA A 1 281 ? 6.921 -1.847 -17.792 1.00 95.00 281 ALA A O 1
ATOM 2069 N N . GLY A 1 282 ? 6.744 -2.224 -15.577 1.00 90.38 282 GLY A N 1
ATOM 2070 C CA . GLY A 1 282 ? 5.554 -1.404 -15.368 1.00 90.38 282 GLY A CA 1
ATOM 2071 C C . GLY A 1 282 ? 5.868 0.090 -15.273 1.00 90.38 282 GLY A C 1
ATOM 2072 O O . GLY A 1 282 ? 7.024 0.512 -15.319 1.00 90.38 282 GLY A O 1
ATOM 2073 N N . THR A 1 283 ? 4.832 0.909 -15.111 1.00 90.62 283 THR A N 1
ATOM 2074 C CA . THR A 1 283 ? 4.983 2.364 -14.938 1.00 90.62 283 THR A CA 1
ATOM 2075 C C . THR A 1 283 ? 5.548 2.725 -13.564 1.00 90.62 283 THR A C 1
ATOM 2077 O O . THR A 1 283 ? 6.078 3.816 -13.385 1.00 90.62 283 THR A O 1
ATOM 2080 N N . ALA A 1 284 ? 5.512 1.801 -12.603 1.00 91.62 284 ALA A N 1
ATOM 2081 C CA . ALA A 1 284 ? 6.127 1.961 -11.292 1.00 91.62 284 ALA A CA 1
ATOM 2082 C C . ALA A 1 284 ? 7.646 1.690 -11.267 1.00 91.62 284 ALA A C 1
ATOM 2084 O O . ALA A 1 284 ? 8.246 1.685 -10.192 1.00 91.62 284 ALA A O 1
ATOM 2085 N N . VAL A 1 285 ? 8.289 1.460 -12.422 1.00 93.44 285 VAL A N 1
ATOM 2086 C CA . VAL A 1 285 ? 9.729 1.144 -12.518 1.00 93.44 285 VAL A CA 1
ATOM 2087 C C . VAL A 1 285 ? 10.618 2.180 -11.823 1.00 93.44 285 VAL A C 1
ATOM 2089 O O . VAL A 1 285 ? 11.574 1.805 -11.149 1.00 93.44 285 VAL A O 1
ATOM 2092 N N . GLY A 1 286 ? 10.216 3.453 -11.842 1.00 91.62 286 GLY A N 1
ATOM 2093 C CA . GLY A 1 286 ? 10.890 4.538 -11.132 1.00 91.62 286 GLY A CA 1
ATOM 2094 C C . GLY A 1 286 ? 11.014 4.368 -9.627 1.00 91.62 286 GLY A C 1
ATOM 2095 O O . GLY A 1 286 ? 11.848 5.026 -9.015 1.00 91.62 286 GLY A O 1
ATOM 2096 N N . LEU A 1 287 ? 10.217 3.497 -9.010 1.00 91.00 287 LEU A N 1
ATOM 2097 C CA . LEU A 1 287 ? 10.266 3.223 -7.573 1.00 91.00 287 LEU A CA 1
ATOM 2098 C C . LEU A 1 287 ? 11.312 2.153 -7.216 1.00 91.00 287 LEU A C 1
ATOM 2100 O O . LEU A 1 287 ? 11.614 1.948 -6.039 1.00 91.00 287 LEU A O 1
ATOM 2104 N N . VAL A 1 288 ? 11.891 1.466 -8.204 1.00 93.06 288 VAL A N 1
ATOM 2105 C CA . VAL A 1 288 ? 12.860 0.388 -7.986 1.00 93.06 288 VAL A CA 1
ATOM 2106 C C . VAL A 1 288 ? 14.271 0.964 -7.917 1.00 93.06 288 VAL A C 1
ATOM 2108 O O . VAL A 1 288 ? 14.865 1.296 -8.932 1.00 93.06 288 VAL A O 1
ATOM 2111 N N . LYS A 1 289 ? 14.819 1.092 -6.701 1.00 93.06 289 LYS A N 1
ATOM 2112 C CA . LYS A 1 289 ? 16.095 1.803 -6.469 1.00 93.06 289 LYS A CA 1
ATOM 2113 C C . LYS A 1 289 ? 17.274 0.942 -6.021 1.00 93.06 289 LYS A C 1
ATOM 2115 O O . LYS A 1 289 ? 18.393 1.439 -5.955 1.00 93.06 289 LYS A O 1
ATOM 2120 N N . LYS A 1 290 ? 17.057 -0.335 -5.698 1.00 94.44 290 LYS A N 1
ATOM 2121 C CA . LYS A 1 290 ? 18.127 -1.237 -5.244 1.00 94.44 290 LYS A CA 1
ATOM 2122 C C . LYS A 1 290 ? 17.855 -2.689 -5.618 1.00 94.44 290 LYS A C 1
ATOM 2124 O O . LYS A 1 290 ? 16.701 -3.127 -5.632 1.00 94.44 290 LYS A O 1
ATOM 2129 N N . VAL A 1 291 ? 18.930 -3.441 -5.834 1.00 96.62 291 VAL A N 1
ATOM 2130 C CA . VAL A 1 291 ? 18.886 -4.908 -5.872 1.00 96.62 291 VAL A CA 1
ATOM 2131 C C . VAL A 1 291 ? 18.745 -5.439 -4.447 1.00 96.62 291 VAL A C 1
ATOM 2133 O O . VAL A 1 291 ? 19.313 -4.869 -3.517 1.00 96.62 291 VAL A O 1
ATOM 2136 N N . ALA A 1 292 ? 17.950 -6.487 -4.261 1.00 95.62 292 ALA A N 1
ATOM 2137 C CA . ALA A 1 292 ? 17.852 -7.217 -2.998 1.00 95.62 292 ALA A CA 1
ATOM 2138 C C . ALA A 1 292 ? 17.442 -8.668 -3.268 1.00 95.62 292 ALA A C 1
ATOM 2140 O O . ALA A 1 292 ? 16.913 -8.963 -4.337 1.00 95.62 292 ALA A O 1
ATOM 2141 N N . LYS A 1 293 ? 17.600 -9.568 -2.298 1.00 96.81 293 LYS A N 1
ATOM 2142 C CA . LYS A 1 293 ? 17.023 -10.917 -2.400 1.00 96.81 293 LYS A CA 1
ATOM 2143 C C . LYS A 1 293 ? 15.503 -10.837 -2.473 1.00 96.81 293 LYS A C 1
ATOM 2145 O O . LYS A 1 293 ? 14.887 -10.026 -1.783 1.00 96.81 293 LYS A O 1
ATOM 2150 N N . ALA A 1 294 ? 14.867 -11.712 -3.242 1.00 93.88 294 ALA A N 1
ATOM 2151 C CA . ALA A 1 294 ? 13.414 -11.796 -3.354 1.00 93.88 294 ALA A CA 1
ATOM 2152 C C . ALA A 1 294 ? 12.764 -12.003 -1.980 1.00 93.88 294 ALA A C 1
ATOM 2154 O O . ALA A 1 294 ? 11.739 -11.394 -1.672 1.00 93.88 294 ALA A O 1
ATOM 2155 N N . GLY A 1 295 ? 13.396 -12.816 -1.126 1.00 92.12 295 GLY A N 1
ATOM 2156 C CA . GLY A 1 295 ? 12.976 -12.991 0.262 1.00 92.12 295 GLY A CA 1
ATOM 2157 C C . GLY A 1 295 ? 12.993 -11.678 1.047 1.00 92.12 295 GLY A C 1
ATOM 2158 O O . GLY A 1 295 ? 12.025 -11.373 1.738 1.00 92.12 295 GLY A O 1
ATOM 2159 N N . ASP A 1 296 ? 14.043 -10.875 0.890 1.00 92.25 296 ASP A N 1
ATOM 2160 C CA . ASP A 1 296 ? 14.179 -9.573 1.547 1.00 92.25 296 ASP A CA 1
ATOM 2161 C C . ASP A 1 296 ? 13.152 -8.572 1.011 1.00 92.25 296 ASP A C 1
ATOM 2163 O O . ASP A 1 296 ? 12.512 -7.891 1.800 1.00 92.25 296 ASP A O 1
ATOM 2167 N N . ILE A 1 297 ? 12.878 -8.559 -0.297 1.00 90.38 297 ILE A N 1
ATOM 2168 C CA . ILE A 1 297 ? 11.794 -7.754 -0.890 1.00 90.38 297 ILE A CA 1
ATOM 2169 C C . ILE A 1 297 ? 10.447 -8.101 -0.248 1.00 90.38 297 ILE A C 1
ATOM 2171 O O . ILE A 1 297 ? 9.693 -7.209 0.134 1.00 90.38 297 ILE A O 1
ATOM 2175 N N . VAL A 1 298 ? 10.136 -9.392 -0.094 1.00 88.50 298 VAL A N 1
ATOM 2176 C CA . VAL A 1 298 ? 8.887 -9.834 0.547 1.00 88.50 298 VAL A CA 1
ATOM 2177 C C . VAL A 1 298 ? 8.829 -9.399 2.011 1.00 88.50 298 VAL A C 1
ATOM 2179 O O . VAL A 1 298 ? 7.770 -8.974 2.469 1.00 88.50 298 VAL A O 1
ATOM 2182 N N . ARG A 1 299 ? 9.935 -9.512 2.755 1.00 87.50 299 ARG A N 1
ATOM 2183 C CA . ARG A 1 299 ? 10.012 -9.074 4.157 1.00 87.50 299 ARG A CA 1
ATOM 2184 C C . ARG A 1 299 ? 9.854 -7.558 4.277 1.00 87.50 299 ARG A C 1
ATOM 2186 O O . ARG A 1 299 ? 9.041 -7.118 5.084 1.00 87.50 299 ARG A O 1
ATOM 2193 N N . GLU A 1 300 ? 10.529 -6.792 3.422 1.00 84.94 300 GLU A N 1
ATOM 2194 C CA . GLU A 1 300 ? 10.437 -5.330 3.345 1.00 84.94 300 GLU A CA 1
ATOM 2195 C C . GLU A 1 300 ? 8.999 -4.899 3.059 1.00 84.94 300 GLU A C 1
ATOM 2197 O O . GLU A 1 300 ? 8.443 -4.124 3.823 1.00 84.94 300 GLU A O 1
ATOM 2202 N N . LEU A 1 301 ? 8.351 -5.469 2.034 1.00 83.44 301 LEU A N 1
ATOM 2203 C CA . LEU A 1 301 ? 6.955 -5.172 1.681 1.00 83.44 301 LEU A CA 1
ATOM 2204 C C . LEU A 1 301 ? 5.942 -5.599 2.757 1.00 83.44 301 LEU A C 1
ATOM 2206 O O . LEU A 1 301 ? 4.813 -5.116 2.771 1.00 83.44 301 LEU A O 1
ATOM 2210 N N . ARG A 1 302 ? 6.343 -6.496 3.662 1.00 79.50 302 ARG A N 1
ATOM 2211 C CA . ARG A 1 302 ? 5.596 -6.891 4.863 1.00 79.50 302 ARG A CA 1
ATOM 2212 C C . ARG A 1 302 ? 6.044 -6.128 6.112 1.00 79.50 302 ARG A C 1
ATOM 2214 O O . ARG A 1 302 ? 5.823 -6.628 7.209 1.00 79.50 302 ARG A O 1
ATOM 2221 N N . GLY A 1 303 ? 6.763 -5.014 5.964 1.00 70.31 303 GLY A N 1
ATOM 2222 C CA . GLY A 1 303 ? 7.236 -4.177 7.071 1.00 70.31 303 GLY A CA 1
ATOM 2223 C C . GLY A 1 303 ? 8.106 -4.909 8.102 1.00 70.31 303 GLY A C 1
ATOM 2224 O O . GLY A 1 303 ? 8.175 -4.497 9.260 1.00 70.31 303 GLY A O 1
ATOM 2225 N N . GLN A 1 304 ? 8.734 -6.028 7.729 1.00 71.50 304 GLN A N 1
ATOM 2226 C CA . GLN A 1 304 ? 9.631 -6.779 8.604 1.00 71.50 304 GLN A CA 1
ATOM 2227 C C . GLN A 1 304 ? 11.023 -6.145 8.553 1.00 71.50 304 GLN A C 1
ATOM 2229 O O . GLN A 1 304 ? 11.527 -5.839 7.474 1.00 71.50 304 GLN A O 1
ATOM 2234 N N . ARG A 1 305 ? 11.654 -5.958 9.720 1.00 59.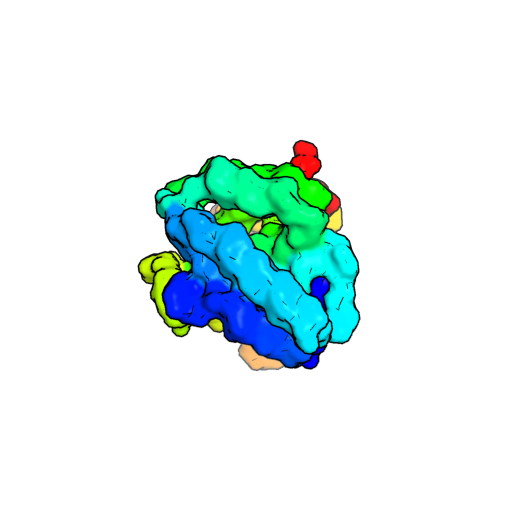72 305 ARG A N 1
ATOM 2235 C CA . ARG A 1 305 ? 13.057 -5.525 9.790 1.00 59.72 305 ARG A CA 1
ATOM 2236 C C . ARG A 1 305 ? 13.949 -6.636 9.220 1.00 59.72 305 ARG A C 1
ATOM 2238 O O . ARG A 1 305 ? 13.763 -7.798 9.583 1.00 59.72 305 ARG A O 1
ATOM 2245 N N . ILE A 1 306 ? 14.860 -6.258 8.325 1.00 51.00 306 ILE A N 1
ATOM 2246 C CA . ILE A 1 306 ? 15.864 -7.118 7.675 1.00 51.00 306 ILE A CA 1
ATOM 2247 C C . ILE A 1 306 ? 17.216 -6.826 8.313 1.00 51.00 306 ILE A C 1
ATOM 2249 O O . ILE A 1 306 ? 17.472 -5.625 8.567 1.00 51.00 306 ILE A O 1
#

InterPro domains:
  IPR004136 Nitronate monooxygenase [cd04730] (14-225)
  IPR013785 Aldolase-type TIM barrel [G3DSA:3.20.20.70] (10-184)
  IPR013785 Aldolase-type TIM barrel [G3DSA:3.20.20.70] (185-305)

Secondary structure (DSSP, 8-state):
---HHHHSTT--SSP-EE---TTT--HHHHHHHHHTTSEEEEEEET--TTHHHHHHHHHHHHHHS--TT--SSSEEEEEEEETTTS-HHHHHHHHHT-SS-EEEEEEE--SSHHHHHHHHHHHHHHTTT-SEEEEEESSHHHHHHHHHHH--SEEEE--TTSSSS--SS---HHHHHHHHHHHHHHHGGGBTT-SS-HHHHHHHHH---HHHHEEEESHHHHHTT---PPTT--EEEE--HHHHHHHTT--HHHHHHHHHHHHHTGGGGGSTTT--S--B--GGGGG----B-HHHHHHHHTT---